Protein AF-0000000087743163 (afdb_homodimer)

Foldseek 3Di:
DPQDKDWDDKDWDADDDFWTWIWTWIAHNVRDTDIDIAIEGPLLEKEFEFEAAAVGKTKWKWWQDVVVRDTATATFMDGDDPPQPDNVSRHQVRCCAQFQKGAPDKDFQDKDDQCPRHYRHMYTYIYGYNIDGHPVHYHYDPPIDMDMDIGHLVVVVVCVVVVRHDPPVRVCVSVSVVVPGD/DPQDKDWDDKDWDADDDFWTWIWTWIAHPVGDTDIDIAIEGPLLEKEFEFEAAAVGKTKWKWWQDVVVRDTATATFMDGDDPPQPDNVSRHQVRCCAQFQKGAPDKDFQDKDDQCVRHYRHMYTYIYGYNIDGHPVHYHYDPPIDMDMDIGHLVVVVVCVVVVRHDPPVRVCVSVSVVVPGD

Organism: Butyrivibrio fibrisolvens (NCBI:txid831)

Sequence (364 aa):
MDKKLKRLDRTIAFEGEVVDLYKDKMQYPDGSIHNWDFVCHKKGYGACILPVLPDGRILLIRQYRPAVDDTILEIPAGGIEPDDESTLVCAKRELVEETGYTSDEFSHLLRIQVAVAYCNEWLDIYLARNCTKAATGKHLDEGEDISNEIYEVSELLKMISAGQIQDAKTVAAITAYAAGLKMDKKLKRLDRTIAFEGEVVDLYKDKMQYPDGSIHNWDFVCHKKGYGACILPVLPDGRILLIRQYRPAVDDTILEIPAGGIEPDDESTLVCAKRELVEETGYTSDEFSHLLRIQVAVAYCNEWLDIYLARNCTKAATGKHLDEGEDISNEIYEVSELLKMISAGQIQDAKTVAAITAYAAGLK

pLDDT: mean 94.73, std 7.5, range [43.66, 98.94]

Solvent-accessible surface area (backbone atoms only — not comparable to full-atom values): 18544 Å² total; per-residue (Å²): 122,72,82,49,68,41,77,78,44,77,44,84,73,46,84,54,80,55,40,28,38,29,41,29,36,34,32,30,45,86,65,50,75,46,75,39,51,31,38,41,38,72,80,36,41,30,15,26,37,50,35,23,30,77,87,64,32,34,50,33,30,36,37,72,27,74,41,62,69,43,74,41,57,35,45,46,56,44,64,64,51,92,86,41,90,41,58,65,54,32,28,57,51,32,39,21,25,65,66,13,28,40,61,91,43,72,45,73,42,39,42,32,26,50,39,50,82,28,25,49,34,31,35,42,33,29,36,28,39,57,35,41,79,36,91,83,36,60,52,69,59,91,60,62,62,64,45,80,47,75,40,50,65,71,55,50,52,51,33,27,57,70,53,68,35,28,40,36,71,35,47,29,51,53,22,31,45,66,46,65,57,109,122,70,82,48,67,41,77,77,47,76,43,84,74,45,83,54,81,54,39,29,38,28,41,30,36,34,31,30,46,88,65,50,74,45,76,39,51,32,40,41,38,72,79,35,41,30,15,26,36,51,38,22,31,76,88,63,33,33,52,33,29,36,37,72,27,74,41,61,68,42,75,41,57,36,45,46,57,46,66,65,50,94,85,41,90,40,54,66,54,31,28,56,51,32,40,22,25,67,67,13,28,39,62,92,43,73,45,72,42,39,42,31,27,49,40,49,81,27,24,47,32,33,35,43,32,28,36,27,40,56,36,41,80,36,93,84,36,61,53,69,57,90,59,60,62,64,44,79,46,76,42,47,64,70,56,50,54,50,32,28,56,71,53,68,34,28,40,34,71,36,47,28,50,53,22,30,45,65,46,66,55,109

Radius of gyration: 20.42 Å; Cα contacts (8 Å, |Δi|>4): 951; chains: 2; bounding box: 45×61×53 Å

InterPro domains:
  IPR000086 NUDIX hydrolase domain [PF00293] (45-163)
  IPR000086 NUDIX hydrolase domain [PS51462] (42-173)
  IPR015797 NUDIX hydrolase-like domain superfamily [SSF55811] (5-178)
  IPR020084 NUDIX hydrolase, conserved site [PS00893] (79-100)

Secondary structure (DSSP, 8-state):
---S-EEEEEEEEEE-SSEEEEEEEEE-TTS-EEEEEEEEESS-EEEEEEEB-TTSPEEEEEEEETTTTEEEEE--EEEPPTT-SSHHHHHHHHHHHHHSEE-SEEEEEEEEES-TTTB--EEEEEEEES-EE-SS---PPTT--EEEEEE-HHHHHHHHHTTS--BHHHHHHHHHHHTT--/---S-EEEEEEEEEE-SSEEEEEEEEE-TTS-EEEEEEEEESS-EEEEEEEB-TTSPEEEEEEEEGGGTEEEEE--EEEPPTT-SSHHHHHHHHHHHHHSEE-SEEEEEEEEES-TTTB--EEEEEEEES-EE-SS---PPTT---EEEEE-HHHHHHHHHTTS--BHHHHHHHHHHHTT--

Structure (mmCIF, N/CA/C/O backbone):
data_AF-0000000087743163-model_v1
#
loop_
_entity.id
_entity.type
_entity.pdbx_description
1 polymer 'NUDIX hydrolase'
#
loop_
_atom_site.group_PDB
_atom_site.id
_atom_site.type_symbol
_atom_site.label_atom_id
_atom_site.label_alt_id
_atom_site.label_comp_id
_atom_site.label_asym_id
_atom_site.label_entity_id
_atom_site.label_seq_id
_atom_site.pdbx_PDB_ins_code
_atom_site.Cartn_x
_atom_site.Cartn_y
_atom_site.Cartn_z
_atom_site.occupancy
_atom_site.B_iso_or_equiv
_atom_site.auth_seq_id
_atom_site.auth_comp_id
_atom_site.auth_asym_id
_atom_site.auth_atom_id
_atom_site.pdbx_PDB_model_num
ATOM 1 N N . MET A 1 1 ? -14.258 -21.375 -25.141 1 43.66 1 MET A N 1
ATOM 2 C CA . MET A 1 1 ? -14.711 -20.859 -23.859 1 43.66 1 MET A CA 1
ATOM 3 C C . MET A 1 1 ? -13.844 -19.688 -23.406 1 43.66 1 MET A C 1
ATOM 5 O O . MET A 1 1 ? -12.625 -19.703 -23.594 1 43.66 1 MET A O 1
ATOM 9 N N . ASP A 1 2 ? -14.555 -18.594 -23.156 1 52.06 2 ASP A N 1
ATOM 10 C CA . ASP A 1 2 ? -13.844 -17.375 -22.812 1 52.06 2 ASP A CA 1
ATOM 11 C C . ASP A 1 2 ? -12.906 -17.594 -21.625 1 52.06 2 ASP A C 1
ATOM 13 O O . ASP A 1 2 ? -13.328 -18.078 -20.578 1 52.06 2 ASP A O 1
ATOM 17 N N . LYS A 1 3 ? -11.672 -17.922 -21.734 1 64.44 3 LYS A N 1
ATOM 18 C CA . LYS A 1 3 ? -10.594 -18.359 -20.859 1 64.44 3 LYS A CA 1
ATOM 19 C C . LYS A 1 3 ? -10.195 -17.281 -19.875 1 64.44 3 LYS A C 1
ATOM 21 O O . LYS A 1 3 ? -9.109 -17.328 -19.281 1 64.44 3 LYS A O 1
ATOM 26 N N . LYS A 1 4 ? -11.312 -16.312 -19.75 1 80.56 4 LYS A N 1
ATOM 27 C CA . LYS A 1 4 ? -10.82 -15.203 -18.938 1 80.56 4 LYS A CA 1
ATOM 28 C C . LYS A 1 4 ? -11.781 -14.898 -17.781 1 80.56 4 LYS A C 1
ATOM 30 O O . LYS A 1 4 ? -12.984 -15.164 -17.891 1 80.56 4 LYS A O 1
ATOM 35 N N . LEU A 1 5 ? -11.297 -14.555 -16.656 1 88.12 5 LEU A N 1
ATOM 36 C CA . LEU A 1 5 ? -12.055 -14.031 -15.523 1 88.12 5 LEU A CA 1
ATOM 37 C C . LEU A 1 5 ? -12.883 -12.82 -15.938 1 88.12 5 LEU A C 1
ATOM 39 O O . LEU A 1 5 ? -12.375 -11.906 -16.578 1 88.12 5 LEU A O 1
ATOM 43 N N . LYS A 1 6 ? -14.227 -12.875 -15.695 1 89.94 6 LYS A N 1
ATOM 44 C CA . LYS A 1 6 ? -15.133 -11.805 -16.109 1 89.94 6 LYS A CA 1
ATOM 45 C C . LYS A 1 6 ? -16.016 -11.344 -14.953 1 89.94 6 LYS A C 1
ATOM 47 O O . LYS A 1 6 ? -16.531 -12.172 -14.195 1 89.94 6 LYS A O 1
ATOM 52 N N . ARG A 1 7 ? -16.172 -10.07 -14.812 1 94.38 7 ARG A N 1
ATOM 53 C CA . ARG A 1 7 ? -17.141 -9.547 -13.844 1 94.38 7 ARG A CA 1
ATOM 54 C C . ARG A 1 7 ? -18.531 -9.5 -14.445 1 94.38 7 ARG A C 1
ATOM 56 O O . ARG A 1 7 ? -18.75 -8.859 -15.477 1 94.38 7 ARG A O 1
ATOM 63 N N . LEU A 1 8 ? -19.438 -10.086 -13.789 1 96.19 8 LEU A N 1
ATOM 64 C CA . LEU A 1 8 ? -20.812 -10.156 -14.273 1 96.19 8 LEU A CA 1
ATOM 65 C C . LEU A 1 8 ? -21.656 -9.031 -13.672 1 96.19 8 LEU A C 1
ATOM 67 O O . LEU A 1 8 ? -22.609 -8.57 -14.297 1 96.19 8 LEU A O 1
ATOM 71 N N . ASP A 1 9 ? -21.328 -8.727 -12.453 1 96.56 9 ASP A N 1
ATOM 72 C CA . ASP A 1 9 ? -22.109 -7.738 -11.727 1 96.56 9 ASP A CA 1
ATOM 73 C C . ASP A 1 9 ? -21.312 -7.145 -10.57 1 96.56 9 ASP A C 1
ATOM 75 O O . ASP A 1 9 ? -20.312 -7.727 -10.133 1 96.56 9 ASP A O 1
ATOM 79 N N . ARG A 1 10 ? -21.75 -5.93 -10.234 1 96.81 10 ARG A N 1
ATOM 80 C CA . ARG A 1 10 ? -21.266 -5.273 -9.023 1 96.81 10 ARG A CA 1
ATOM 81 C C . ARG A 1 10 ? -22.406 -4.621 -8.266 1 96.81 10 ARG A C 1
ATOM 83 O O . ARG A 1 10 ? -23.125 -3.768 -8.805 1 96.81 10 ARG A O 1
ATOM 90 N N . THR A 1 11 ? -22.5 -5.004 -6.996 1 97.06 11 THR A N 1
ATOM 91 C CA . THR A 1 11 ? -23.578 -4.461 -6.184 1 97.06 11 THR A CA 1
ATOM 92 C C . THR A 1 11 ? -23.031 -3.895 -4.875 1 97.06 11 THR A C 1
ATOM 94 O O . THR A 1 11 ? -22.125 -4.469 -4.273 1 97.06 11 THR A O 1
ATOM 97 N N . ILE A 1 12 ? -23.641 -2.822 -4.398 1 96.44 12 ILE A N 1
ATOM 98 C CA . ILE A 1 12 ? -23.203 -2.211 -3.146 1 96.44 12 ILE A CA 1
ATOM 99 C C . ILE A 1 12 ? -23.688 -3.051 -1.966 1 96.44 12 ILE A C 1
ATOM 101 O O . ILE A 1 12 ? -24.844 -3.436 -1.907 1 96.44 12 ILE A O 1
ATOM 105 N N . ALA A 1 13 ? -22.781 -3.393 -1.124 1 96.12 13 ALA A N 1
ATOM 106 C CA . ALA A 1 13 ? -23.094 -4.152 0.081 1 96.12 13 ALA A CA 1
ATOM 107 C C . ALA A 1 13 ? -23.219 -3.236 1.296 1 96.12 13 ALA A C 1
ATOM 109 O O . ALA A 1 13 ? -24.078 -3.432 2.15 1 96.12 13 ALA A O 1
ATOM 110 N N . PHE A 1 14 ? -22.312 -2.242 1.365 1 96.38 14 PHE A N 1
ATOM 111 C CA . PHE A 1 14 ? -22.328 -1.328 2.502 1 96.38 14 PHE A CA 1
ATOM 112 C C . PHE A 1 14 ? -21.703 0.013 2.121 1 96.38 14 PHE A C 1
ATOM 114 O O . PHE A 1 14 ? -20.672 0.059 1.455 1 96.38 14 PHE A O 1
ATOM 121 N N . GLU A 1 15 ? -22.359 1.103 2.553 1 96.56 15 GLU A N 1
ATOM 122 C CA . GLU A 1 15 ? -21.828 2.453 2.375 1 96.56 15 GLU A CA 1
ATOM 123 C C . GLU A 1 15 ? -21.172 2.965 3.654 1 96.56 15 GLU A C 1
ATOM 125 O O . GLU A 1 15 ? -21.859 3.205 4.652 1 96.56 15 GLU A O 1
ATOM 130 N N . GLY A 1 16 ? -19.875 3.16 3.613 1 95.69 16 GLY A N 1
ATOM 131 C CA . GLY A 1 16 ? -19.156 3.666 4.773 1 95.69 16 GLY A CA 1
ATOM 132 C C . GLY A 1 16 ? -18.875 5.156 4.695 1 95.69 16 GLY A C 1
ATOM 133 O O . GLY A 1 16 ? -19.484 5.871 3.902 1 95.69 16 GLY A O 1
ATOM 134 N N . GLU A 1 17 ? -18.031 5.652 5.648 1 94.75 17 GLU A N 1
ATOM 135 C CA . GLU A 1 17 ? -17.672 7.07 5.691 1 94.75 17 GLU A CA 1
ATOM 136 C C . GLU A 1 17 ? -16.625 7.41 4.648 1 94.75 17 GLU A C 1
ATOM 138 O O . GLU A 1 17 ? -16.734 8.422 3.949 1 94.75 17 GLU A O 1
ATOM 143 N N . VAL A 1 18 ? -15.617 6.461 4.578 1 94.56 18 VAL A N 1
ATOM 144 C CA . VAL A 1 18 ? -14.5 6.734 3.676 1 94.56 18 VAL A CA 1
ATOM 145 C C . VAL A 1 18 ? -14.469 5.688 2.564 1 94.56 18 VAL A C 1
ATOM 147 O O . VAL A 1 18 ? -14.055 5.98 1.438 1 94.56 18 VAL A O 1
ATOM 150 N N . VAL A 1 19 ? -14.953 4.516 2.893 1 97 19 VAL A N 1
ATOM 151 C CA . VAL A 1 19 ? -14.953 3.43 1.916 1 97 19 VAL A CA 1
ATOM 152 C C . VAL A 1 19 ? -16.344 2.799 1.841 1 97 19 VAL A C 1
ATOM 154 O O . VAL A 1 19 ? -17.062 2.732 2.844 1 97 19 VAL A O 1
ATOM 157 N N . ASP A 1 20 ? -16.641 2.344 0.661 1 97.56 20 ASP A N 1
ATOM 158 C CA . ASP A 1 20 ? -17.781 1.463 0.445 1 97.56 20 ASP A CA 1
ATOM 159 C C . ASP A 1 20 ? -17.328 0.027 0.194 1 97.56 20 ASP A C 1
ATOM 161 O O . ASP A 1 20 ? -16.219 -0.205 -0.273 1 97.56 20 ASP A O 1
ATOM 165 N N . LEU A 1 21 ? -18.156 -0.9 0.557 1 97.75 21 LEU A N 1
ATOM 166 C CA . LEU A 1 21 ? -17.906 -2.293 0.207 1 97.75 21 LEU A CA 1
ATOM 167 C C . LEU A 1 21 ? -18.906 -2.775 -0.848 1 97.75 21 LEU A C 1
ATOM 169 O O . LEU A 1 21 ? -20.125 -2.652 -0.667 1 97.75 21 LEU A O 1
ATOM 173 N N . TYR A 1 22 ? -18.391 -3.236 -1.927 1 97.94 22 TYR A N 1
ATOM 174 C CA . TYR A 1 22 ? -19.172 -3.832 -2.998 1 97.94 22 TYR A CA 1
ATOM 175 C C . TYR A 1 22 ? -18.906 -5.328 -3.102 1 97.94 22 TYR A C 1
ATOM 177 O O . TYR A 1 22 ? -17.875 -5.816 -2.656 1 97.94 22 TYR A O 1
ATOM 185 N N . LYS A 1 23 ? -19.875 -5.992 -3.674 1 97.31 23 LYS A N 1
ATOM 186 C CA . LYS A 1 23 ? -19.734 -7.402 -4.031 1 97.31 23 LYS A CA 1
ATOM 187 C C . LYS A 1 23 ? -19.719 -7.586 -5.547 1 97.31 23 LYS A C 1
ATOM 189 O O . LYS A 1 23 ? -20.656 -7.184 -6.238 1 97.31 23 LYS A O 1
ATOM 194 N N . ASP A 1 24 ? -18.672 -8.109 -5.98 1 96.81 24 ASP A N 1
ATOM 195 C CA . ASP A 1 24 ? -18.531 -8.445 -7.395 1 96.81 24 ASP A CA 1
ATOM 196 C C . ASP A 1 24 ? -18.875 -9.914 -7.641 1 96.81 24 ASP A C 1
ATOM 198 O O . ASP A 1 24 ? -18.406 -10.797 -6.918 1 96.81 24 ASP A O 1
ATOM 202 N N . LYS A 1 25 ? -19.672 -10.109 -8.586 1 96.88 25 LYS A N 1
ATOM 203 C CA . LYS A 1 25 ? -19.859 -11.469 -9.094 1 96.88 25 LYS A CA 1
ATOM 204 C C . LYS A 1 25 ? -18.875 -11.781 -10.219 1 96.88 25 LYS A C 1
ATOM 206 O O . LYS A 1 25 ? -18.984 -11.219 -11.312 1 96.88 25 LYS A O 1
ATOM 211 N N . MET A 1 26 ? -18 -12.703 -9.914 1 94.75 26 MET A N 1
ATOM 212 C CA . MET A 1 26 ? -16.938 -13.016 -10.859 1 94.75 26 MET A CA 1
ATOM 213 C C . MET A 1 26 ? -17.141 -14.398 -11.477 1 94.75 26 MET A C 1
ATOM 215 O O . MET A 1 26 ? -17.375 -15.375 -10.758 1 94.75 26 MET A O 1
ATOM 219 N N . GLN A 1 27 ? -17.109 -14.438 -12.805 1 94.44 27 GLN A N 1
ATOM 220 C CA . GLN A 1 27 ? -17.188 -15.711 -13.508 1 94.44 27 GLN A CA 1
ATOM 221 C C . GLN A 1 27 ? -15.797 -16.203 -13.891 1 94.44 27 GLN A C 1
ATOM 223 O O . GLN A 1 27 ? -15.039 -15.508 -14.555 1 94.44 27 GLN A O 1
ATOM 228 N N . TYR A 1 28 ? -15.586 -17.453 -13.477 1 91.12 28 TYR A N 1
ATOM 229 C CA . TYR A 1 28 ? -14.312 -18.109 -13.773 1 91.12 28 TYR A CA 1
ATOM 230 C C . TYR A 1 28 ? -14.344 -18.766 -15.148 1 91.12 28 TYR A C 1
ATOM 232 O O . TYR A 1 28 ? -15.414 -18.938 -15.734 1 91.12 28 TYR A O 1
ATOM 240 N N . PRO A 1 29 ? -13.188 -19.094 -15.68 1 85.94 29 PRO A N 1
ATOM 241 C CA . PRO A 1 29 ? -13.141 -19.734 -17 1 85.94 29 PRO A CA 1
ATOM 242 C C . PRO A 1 29 ? -13.93 -21.031 -17.047 1 85.94 29 PRO A C 1
ATOM 244 O O . PRO A 1 29 ? -14.477 -21.391 -18.094 1 85.94 29 PRO A O 1
ATOM 247 N N . ASP A 1 30 ? -14.023 -21.688 -15.992 1 86.94 30 ASP A N 1
ATOM 248 C CA . ASP A 1 30 ? -14.75 -22.969 -15.961 1 86.94 30 ASP A CA 1
ATOM 249 C C . ASP A 1 30 ? -16.25 -22.734 -15.852 1 86.94 30 ASP A C 1
ATOM 251 O O . ASP A 1 30 ? -17.031 -23.688 -15.789 1 86.94 30 ASP A O 1
ATOM 255 N N . GLY A 1 31 ? -16.609 -21.484 -15.781 1 89.94 31 GLY A N 1
ATOM 256 C CA . GLY A 1 31 ? -18.031 -21.141 -15.75 1 89.94 31 GLY A CA 1
ATOM 257 C C . GLY A 1 31 ? -18.547 -20.891 -14.352 1 89.94 31 GLY A C 1
ATOM 258 O O . GLY A 1 31 ? -19.641 -20.328 -14.172 1 89.94 31 GLY A O 1
ATOM 259 N N . SER A 1 32 ? -17.75 -21.312 -13.344 1 92.5 32 SER A N 1
ATOM 260 C CA . SER A 1 32 ? -18.188 -21.125 -11.961 1 92.5 32 SER A CA 1
ATOM 261 C C . SER A 1 32 ? -18.219 -19.641 -11.602 1 92.5 32 SER A C 1
ATOM 263 O O . SER A 1 32 ? -17.484 -18.828 -12.172 1 92.5 32 SER A O 1
ATOM 265 N N . ILE A 1 33 ? -19.141 -19.391 -10.672 1 94.31 33 ILE A N 1
ATOM 266 C CA . ILE A 1 33 ? -19.328 -18 -10.242 1 94.31 33 ILE A CA 1
ATOM 267 C C . ILE A 1 33 ? -18.906 -17.859 -8.781 1 94.31 33 ILE A C 1
ATOM 269 O O . ILE A 1 33 ? -19.25 -18.703 -7.945 1 94.31 33 ILE A O 1
ATOM 273 N N . HIS A 1 34 ? -18.109 -16.859 -8.523 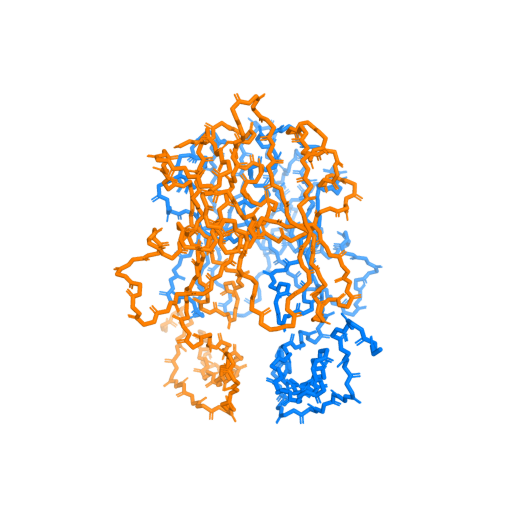1 93.62 34 HIS A N 1
ATOM 274 C CA . HIS A 1 34 ? -17.641 -16.578 -7.176 1 93.62 34 HIS A CA 1
ATOM 275 C C . HIS A 1 34 ? -17.859 -15.102 -6.824 1 93.62 34 HIS A C 1
ATOM 277 O O . HIS A 1 34 ? -17.875 -14.242 -7.703 1 93.62 34 HIS A O 1
ATOM 283 N N . ASN A 1 35 ? -18.062 -14.867 -5.535 1 94.94 35 ASN A N 1
ATOM 284 C CA . ASN A 1 35 ? -18.188 -13.492 -5.051 1 94.94 35 ASN A CA 1
ATOM 285 C C . ASN A 1 35 ? -16.859 -12.945 -4.555 1 94.94 35 ASN A C 1
ATOM 287 O O . ASN A 1 35 ? -16.141 -13.625 -3.818 1 94.94 35 ASN A O 1
ATOM 291 N N . TRP A 1 36 ? -16.594 -11.758 -5.051 1 95.44 36 TRP A N 1
ATOM 292 C CA . TRP A 1 36 ? -15.391 -11.062 -4.598 1 95.44 36 TRP A CA 1
ATOM 293 C C . TRP A 1 36 ? -15.75 -9.766 -3.887 1 95.44 36 TRP A C 1
ATOM 295 O O . TRP A 1 36 ? -16.719 -9.102 -4.246 1 95.44 36 TRP A O 1
ATOM 305 N N . ASP A 1 37 ? -14.992 -9.5 -2.828 1 97.62 37 ASP A N 1
ATOM 306 C CA . ASP A 1 37 ? -15.133 -8.203 -2.17 1 97.62 37 ASP A CA 1
ATOM 307 C C . ASP A 1 37 ? -14.398 -7.113 -2.953 1 97.62 37 ASP A C 1
ATOM 309 O O . ASP A 1 37 ? -13.289 -7.328 -3.445 1 97.62 37 ASP A O 1
ATOM 313 N N . PHE A 1 38 ? -15.062 -5.957 -3.088 1 98.06 38 PHE A N 1
ATOM 314 C CA . PHE A 1 38 ? -14.445 -4.762 -3.652 1 98.06 38 PHE A CA 1
ATOM 315 C C . PHE A 1 38 ? -14.602 -3.576 -2.707 1 98.06 38 PHE A C 1
ATOM 317 O O . PHE A 1 38 ? -15.711 -3.111 -2.459 1 98.06 38 PHE A O 1
ATOM 324 N N . VAL A 1 39 ? -13.461 -3.102 -2.172 1 98 39 VAL A N 1
ATOM 325 C CA . VAL A 1 39 ? -13.422 -1.921 -1.315 1 98 39 VAL A CA 1
ATOM 326 C C . VAL A 1 39 ? -13.25 -0.668 -2.172 1 98 39 VAL A C 1
ATOM 328 O O . VAL A 1 39 ? -12.156 -0.41 -2.691 1 98 39 VAL A O 1
ATOM 331 N N . CYS A 1 40 ? -14.234 0.119 -2.252 1 97.44 40 CYS A N 1
ATOM 332 C CA . CYS A 1 40 ? -14.219 1.333 -3.059 1 97.44 40 CYS A CA 1
ATOM 333 C C . CYS A 1 40 ? -13.953 2.559 -2.193 1 97.44 40 CYS A C 1
ATOM 335 O O . CYS A 1 40 ? -14.828 2.994 -1.443 1 97.44 40 CYS A O 1
ATOM 337 N N . HIS A 1 41 ? -12.789 3.021 -2.186 1 96.62 41 HIS A N 1
ATOM 338 C CA . HIS A 1 41 ? -12.516 4.293 -1.532 1 96.62 41 HIS A CA 1
ATOM 339 C C . HIS A 1 41 ? -13.25 5.438 -2.215 1 96.62 41 HIS A C 1
ATOM 341 O O . HIS A 1 41 ? -13.109 5.648 -3.422 1 96.62 41 HIS A O 1
ATOM 347 N N . LYS A 1 42 ? -13.953 6.227 -1.5 1 93.44 42 LYS A N 1
ATOM 348 C CA . LYS A 1 42 ? -14.891 7.195 -2.061 1 93.44 42 LYS A CA 1
ATOM 349 C C . LYS A 1 42 ? -14.156 8.297 -2.822 1 93.44 42 LYS A C 1
ATOM 351 O O . LYS A 1 42 ? -14.633 8.766 -3.855 1 93.44 42 LYS A O 1
ATOM 356 N N . LYS A 1 43 ? -13.07 8.742 -2.328 1 89.56 43 LYS A N 1
ATOM 357 C CA . LYS A 1 43 ? -12.289 9.734 -3.059 1 89.56 43 LYS A CA 1
ATOM 358 C C . LYS A 1 43 ? -11.469 9.078 -4.168 1 89.56 43 LYS A C 1
ATOM 360 O O . LYS A 1 43 ? -11.281 9.672 -5.234 1 89.56 43 LYS A O 1
ATOM 365 N N . GLY A 1 44 ? -10.977 7.797 -3.85 1 86.12 44 GLY A N 1
ATOM 366 C CA . GLY A 1 44 ? -10.273 6.98 -4.824 1 86.12 44 GLY A CA 1
ATOM 367 C C . GLY A 1 44 ? -8.805 7.336 -4.957 1 86.12 44 GLY A C 1
ATOM 368 O O . GLY A 1 44 ? -8.031 6.59 -5.559 1 86.12 44 GLY A O 1
ATOM 369 N N . TYR A 1 45 ? -8.422 8.492 -4.52 1 87.44 45 TYR A N 1
ATOM 370 C CA . TYR A 1 45 ? -7.023 8.867 -4.66 1 87.44 45 TYR A CA 1
ATOM 371 C C . TYR A 1 45 ? -6.621 9.875 -3.59 1 87.44 45 TYR A C 1
ATOM 373 O O . TYR A 1 45 ? -7.477 10.469 -2.932 1 87.44 45 TYR A O 1
ATOM 381 N N . GLY A 1 46 ? -5.312 9.977 -3.318 1 95.25 46 GLY A N 1
ATOM 382 C CA . GLY A 1 46 ? -4.703 10.914 -2.391 1 95.25 46 GLY A CA 1
ATOM 383 C C . GLY A 1 46 ? -3.303 11.336 -2.797 1 95.25 46 GLY A C 1
ATOM 384 O O . GLY A 1 46 ? -2.826 10.961 -3.871 1 95.25 46 GLY A O 1
ATOM 385 N N . ALA A 1 47 ? -2.789 12.258 -2.07 1 98.19 47 ALA A N 1
ATOM 386 C CA . ALA A 1 47 ? -1.437 12.758 -2.307 1 98.19 47 ALA A CA 1
ATOM 387 C C . ALA A 1 47 ? -0.545 12.523 -1.09 1 98.19 47 ALA A C 1
ATOM 389 O O . ALA A 1 47 ? -0.999 12.641 0.051 1 98.19 47 ALA A O 1
ATOM 390 N N . CYS A 1 48 ? 0.656 12.203 -1.356 1 98.81 48 CYS A N 1
ATOM 391 C CA . CYS A 1 48 ? 1.703 12.031 -0.355 1 98.81 48 CYS A CA 1
ATOM 392 C C . CYS A 1 48 ? 2.934 12.859 -0.708 1 98.81 48 CYS A C 1
ATOM 394 O O . CYS A 1 48 ? 3.145 13.195 -1.874 1 98.81 48 CYS A O 1
ATOM 396 N N . ILE A 1 49 ? 3.701 13.18 0.292 1 98.94 49 ILE A N 1
ATOM 397 C CA . ILE A 1 49 ? 4.859 14.023 0.041 1 98.94 49 ILE A CA 1
ATOM 398 C C . ILE A 1 49 ? 6.086 13.445 0.746 1 98.94 49 ILE A C 1
ATOM 400 O O . ILE A 1 49 ? 6.016 13.078 1.92 1 98.94 49 ILE A O 1
ATOM 404 N N . LEU A 1 50 ? 7.137 13.266 0.06 1 98.94 50 LEU A N 1
ATOM 405 C CA . LEU A 1 50 ? 8.461 13.062 0.648 1 98.94 50 LEU A CA 1
ATOM 406 C C . LEU A 1 50 ? 9.219 14.383 0.738 1 98.94 50 LEU A C 1
ATOM 408 O O . LEU A 1 50 ? 9.844 14.812 -0.236 1 98.94 50 LEU A O 1
ATOM 412 N N . PRO A 1 51 ? 9.156 14.984 1.869 1 98.94 51 PRO A N 1
ATOM 413 C CA . PRO A 1 51 ? 9.812 16.281 2.025 1 98.94 51 PRO A CA 1
ATOM 414 C C . PRO A 1 51 ? 11.305 16.156 2.32 1 98.94 51 PRO A C 1
ATOM 416 O O . PRO A 1 51 ? 11.695 15.508 3.299 1 98.94 51 PRO A O 1
ATOM 419 N N . VAL A 1 52 ? 12.117 16.75 1.563 1 98.94 52 VAL A N 1
ATOM 420 C CA . VAL A 1 52 ? 13.562 16.781 1.762 1 98.94 52 VAL A CA 1
ATOM 421 C C . VAL A 1 52 ? 14 18.188 2.158 1 98.94 52 VAL A C 1
ATOM 423 O O . VAL A 1 52 ? 13.711 19.156 1.454 1 98.94 52 VAL A O 1
ATOM 426 N N . LEU A 1 53 ? 14.633 18.312 3.273 1 98.81 53 LEU A N 1
ATOM 427 C CA . LEU A 1 53 ? 15.125 19.578 3.781 1 98.81 53 LEU A CA 1
ATOM 428 C C . LEU A 1 53 ? 16.375 20.031 3.016 1 98.81 53 LEU A C 1
ATOM 430 O O . LEU A 1 53 ? 16.969 19.234 2.287 1 98.81 53 LEU A O 1
ATOM 434 N N . PRO A 1 54 ? 16.766 21.281 3.203 1 98.56 54 PRO A N 1
ATOM 435 C CA . PRO A 1 54 ? 17.922 21.797 2.471 1 98.56 54 PRO A CA 1
ATOM 436 C C . PRO A 1 54 ? 19.203 21.016 2.758 1 98.56 54 PRO A C 1
ATOM 438 O O . PRO A 1 54 ? 20.078 20.906 1.894 1 98.56 54 PRO A O 1
ATOM 441 N N . ASP A 1 55 ? 19.297 20.406 3.92 1 98.44 55 ASP A N 1
ATOM 442 C CA . ASP A 1 55 ? 20.516 19.672 4.285 1 98.44 55 ASP A CA 1
ATOM 443 C C . ASP A 1 55 ? 20.422 18.219 3.846 1 98.44 55 ASP A C 1
ATOM 445 O O . ASP A 1 55 ? 21.297 17.406 4.172 1 98.44 55 ASP A O 1
ATOM 449 N N . GLY A 1 56 ? 19.375 17.828 3.193 1 98.44 56 GLY A N 1
ATOM 450 C CA . GLY A 1 56 ? 19.25 16.5 2.617 1 98.44 56 GLY A CA 1
ATOM 451 C C . GLY A 1 56 ? 18.484 15.539 3.504 1 98.44 56 GLY A C 1
ATOM 452 O O . GLY A 1 56 ? 18.109 14.445 3.064 1 98.44 56 GLY A O 1
ATOM 453 N N . ARG A 1 57 ? 18.219 15.945 4.762 1 98.81 57 ARG A N 1
ATOM 454 C CA . ARG A 1 57 ? 17.469 15.07 5.66 1 98.81 57 ARG A CA 1
ATOM 455 C C . ARG A 1 57 ? 15.992 15.07 5.309 1 98.81 57 ARG A C 1
ATOM 457 O O . ARG A 1 57 ? 15.508 15.984 4.637 1 98.81 57 ARG A O 1
ATOM 464 N N . ILE A 1 58 ? 15.297 14.055 5.664 1 98.88 58 ILE A N 1
ATOM 465 C CA . ILE A 1 58 ? 13.898 13.844 5.312 1 98.88 58 ILE A CA 1
ATOM 466 C C . ILE A 1 58 ? 13.016 14.156 6.516 1 98.88 58 ILE A C 1
ATOM 468 O O . ILE A 1 58 ? 13.305 13.727 7.633 1 98.88 58 ILE A O 1
ATOM 472 N N . LEU A 1 59 ? 11.984 14.922 6.297 1 98.81 59 LEU A N 1
ATOM 473 C CA . LEU A 1 59 ? 10.984 15.25 7.309 1 98.81 59 LEU A CA 1
ATOM 474 C C . LEU A 1 59 ? 9.836 14.258 7.273 1 98.81 59 LEU A C 1
ATOM 476 O O . LEU A 1 59 ? 9.188 14.086 6.234 1 98.81 59 LEU A O 1
ATOM 480 N N . LEU A 1 60 ? 9.617 13.516 8.344 1 98.81 60 LEU A N 1
ATOM 481 C CA . LEU A 1 60 ? 8.477 12.617 8.523 1 98.81 60 LEU A CA 1
ATOM 482 C C . LEU A 1 60 ? 7.555 13.117 9.625 1 98.81 60 LEU A C 1
ATOM 484 O O . LEU A 1 60 ? 7.883 14.078 10.328 1 98.81 60 LEU A O 1
ATOM 488 N N . ILE A 1 61 ? 6.43 12.5 9.719 1 98.25 61 ILE A N 1
ATOM 489 C CA . ILE A 1 61 ? 5.5 12.82 10.797 1 98.25 61 ILE A CA 1
ATOM 490 C C . ILE A 1 61 ? 5.195 11.562 11.609 1 98.25 61 ILE A C 1
ATOM 492 O O . ILE A 1 61 ? 5.23 10.453 11.086 1 98.25 61 ILE A O 1
ATOM 496 N N . ARG A 1 62 ? 4.98 11.688 12.828 1 96.94 62 ARG A N 1
ATOM 497 C CA . ARG A 1 62 ? 4.488 10.648 13.727 1 96.94 62 ARG A CA 1
ATOM 498 C C . ARG A 1 62 ? 3 10.836 14.016 1 96.94 62 ARG A C 1
ATOM 500 O O . ARG A 1 62 ? 2.566 11.93 14.383 1 96.94 62 ARG A O 1
ATOM 507 N N . GLN A 1 63 ? 2.242 9.875 13.844 1 93.31 63 GLN A N 1
ATOM 508 C CA . GLN A 1 63 ? 0.793 9.945 13.992 1 93.31 63 GLN A CA 1
ATOM 509 C C . GLN A 1 63 ? 0.22 8.609 14.461 1 93.31 63 GLN A C 1
ATOM 511 O O . GLN A 1 63 ? 0.68 7.547 14.031 1 93.31 63 GLN A O 1
ATOM 516 N N . TYR A 1 64 ? -0.793 8.648 15.312 1 92.94 64 TYR A N 1
ATOM 517 C CA . TYR A 1 64 ? -1.511 7.449 15.727 1 92.94 64 TYR A CA 1
ATOM 518 C C . TYR A 1 64 ? -2.498 7 14.656 1 92.94 64 TYR A C 1
ATOM 520 O O . TYR A 1 64 ? -3.283 7.805 14.148 1 92.94 64 TYR A O 1
ATOM 528 N N . ARG A 1 65 ? -2.43 5.766 14.328 1 93.69 65 ARG A N 1
ATOM 529 C CA . ARG A 1 65 ? -3.334 5.148 13.359 1 93.69 65 ARG A CA 1
ATOM 530 C C . ARG A 1 65 ? -4.18 4.066 14.023 1 93.69 65 ARG A C 1
ATOM 532 O O . ARG A 1 65 ? -3.705 2.949 14.25 1 93.69 65 ARG A O 1
ATOM 539 N N . PRO A 1 66 ? -5.395 4.332 14.195 1 92.75 66 PRO A N 1
ATOM 540 C CA . PRO A 1 66 ? -6.246 3.377 14.906 1 92.75 66 PRO A CA 1
ATOM 541 C C . PRO A 1 66 ? -6.359 2.033 14.188 1 92.75 66 PRO A C 1
ATOM 543 O O . PRO A 1 66 ? -6.508 0.995 14.836 1 92.75 66 PRO A O 1
ATOM 546 N N . ALA A 1 67 ? -6.375 2.014 12.898 1 93.25 67 ALA A N 1
ATOM 547 C CA . ALA A 1 67 ? -6.562 0.788 12.125 1 93.25 67 ALA A CA 1
ATOM 548 C C . ALA A 1 67 ? -5.457 -0.221 12.422 1 93.25 67 ALA A C 1
ATOM 550 O O . ALA A 1 67 ? -5.684 -1.432 12.383 1 93.25 67 ALA A O 1
ATOM 551 N N . VAL A 1 68 ? -4.281 0.318 12.719 1 93.62 68 VAL A N 1
ATOM 552 C CA . VAL A 1 68 ? -3.18 -0.581 13.047 1 93.62 68 VAL A CA 1
ATOM 553 C C . VAL A 1 68 ? -2.84 -0.469 14.531 1 93.62 68 VAL A C 1
ATOM 555 O O . VAL A 1 68 ? -1.869 -1.069 15 1 93.62 68 VAL A O 1
ATOM 558 N N . ASP A 1 69 ? -3.58 0.322 15.289 1 92.31 69 ASP A N 1
ATOM 559 C CA . ASP A 1 69 ? -3.498 0.537 16.734 1 92.31 69 ASP A CA 1
ATOM 560 C C . ASP A 1 69 ? -2.064 0.84 17.156 1 92.31 69 ASP A C 1
ATOM 562 O O . ASP A 1 69 ? -1.535 0.197 18.078 1 92.31 69 ASP A O 1
ATOM 566 N N . ASP A 1 70 ? -1.455 1.72 16.516 1 93.19 70 ASP A N 1
ATOM 567 C CA . ASP A 1 70 ? -0.071 2.104 16.766 1 93.19 70 ASP A CA 1
ATOM 568 C C . ASP A 1 70 ? 0.199 3.535 16.312 1 93.19 70 ASP A C 1
ATOM 570 O O . ASP A 1 70 ? -0.543 4.082 15.492 1 93.19 70 ASP A O 1
ATOM 574 N N . THR A 1 71 ? 1.181 4.152 17.016 1 95.19 71 THR A N 1
ATOM 575 C CA . THR A 1 71 ? 1.756 5.391 16.516 1 95.19 71 THR A CA 1
ATOM 576 C C . THR A 1 71 ? 2.896 5.102 15.539 1 95.19 71 THR A C 1
ATOM 578 O O . THR A 1 71 ? 3.854 4.41 15.891 1 95.19 71 THR A O 1
ATOM 581 N N . ILE A 1 72 ? 2.744 5.633 14.359 1 97.06 72 ILE A N 1
ATOM 582 C CA . ILE A 1 72 ? 3.717 5.219 13.359 1 97.06 72 ILE A CA 1
ATOM 583 C C . ILE A 1 72 ? 4.395 6.449 12.758 1 97.06 72 ILE A C 1
ATOM 585 O O . ILE A 1 72 ? 3.889 7.566 12.883 1 97.06 72 ILE A O 1
ATOM 589 N N . LEU A 1 73 ? 5.562 6.207 12.172 1 98.25 73 LEU A N 1
ATOM 590 C CA . LEU A 1 73 ? 6.273 7.188 11.352 1 98.25 73 LEU A CA 1
ATOM 591 C C . LEU A 1 73 ? 5.855 7.078 9.891 1 98.25 73 LEU A C 1
ATOM 593 O O . LEU A 1 73 ? 5.84 5.98 9.328 1 98.25 73 LEU A O 1
ATOM 597 N N . GLU A 1 74 ? 5.488 8.203 9.328 1 98.69 74 GLU A N 1
ATOM 598 C CA . GLU A 1 74 ? 5.039 8.164 7.938 1 98.69 74 GLU A CA 1
ATOM 599 C C . GLU A 1 74 ? 5.297 9.492 7.234 1 98.69 74 GLU A C 1
ATOM 601 O O . GLU A 1 74 ? 5.598 10.492 7.883 1 98.69 74 GLU A O 1
ATOM 606 N N . ILE A 1 75 ? 5.234 9.453 5.898 1 98.88 75 ILE A N 1
ATOM 607 C CA . ILE A 1 75 ? 5.281 10.695 5.133 1 98.88 75 ILE A CA 1
ATOM 608 C C . ILE A 1 75 ? 3.934 11.406 5.227 1 98.88 75 ILE A C 1
ATOM 610 O O . ILE A 1 75 ? 2.891 10.766 5.363 1 98.88 75 ILE A O 1
ATOM 614 N N . PRO A 1 76 ? 3.984 12.75 5.242 1 98.44 76 PRO A N 1
ATOM 615 C CA . PRO A 1 76 ? 2.699 13.445 5.207 1 98.44 76 PRO A CA 1
ATOM 616 C C . PRO A 1 76 ? 1.866 13.094 3.979 1 98.44 76 PRO A C 1
ATOM 618 O O . PRO A 1 76 ? 2.42 12.844 2.904 1 98.44 76 PRO A O 1
ATOM 621 N N . ALA A 1 77 ? 0.612 13.086 4.18 1 97.56 77 ALA A N 1
ATOM 622 C CA . ALA A 1 77 ? -0.319 12.68 3.129 1 97.56 77 ALA A CA 1
ATOM 623 C C . ALA A 1 77 ? -1.721 13.219 3.4 1 97.56 77 ALA A C 1
ATOM 625 O O . ALA A 1 77 ? -2.012 13.68 4.508 1 97.56 77 ALA A O 1
ATOM 626 N N . GLY A 1 78 ? -2.588 13.133 2.393 1 95.25 78 GLY A N 1
ATOM 627 C CA . GLY A 1 78 ? -3.979 13.516 2.566 1 95.25 78 GLY A CA 1
ATOM 628 C C . GLY A 1 78 ? -4.836 13.227 1.347 1 95.25 78 GLY A C 1
ATOM 629 O O . GLY A 1 78 ? -4.312 13.016 0.251 1 95.25 78 GLY A O 1
ATOM 630 N N . GLY A 1 79 ? -6.09 13.273 1.59 1 93.81 79 GLY A N 1
ATOM 631 C CA . GLY A 1 79 ? -7.035 13.07 0.505 1 93.81 79 GLY A CA 1
ATOM 632 C C . GLY A 1 79 ? -7.324 14.336 -0.278 1 93.81 79 GLY A C 1
ATOM 633 O O . GLY A 1 79 ? -7.25 15.438 0.266 1 93.81 79 GLY A O 1
ATOM 634 N N . ILE A 1 80 ? -7.664 14.094 -1.491 1 93.69 80 ILE A N 1
ATOM 635 C CA . ILE A 1 80 ? -8.039 15.203 -2.359 1 93.69 80 ILE A CA 1
ATOM 636 C C . ILE A 1 80 ? -9.328 15.852 -1.84 1 93.69 80 ILE A C 1
ATOM 638 O O . ILE A 1 80 ? -10.25 15.148 -1.422 1 93.69 80 ILE A O 1
ATOM 642 N N . GLU A 1 81 ? -9.375 17.094 -1.829 1 92.38 81 GLU A N 1
ATOM 643 C CA . GLU A 1 81 ? -10.57 17.875 -1.479 1 92.38 81 GLU A CA 1
ATOM 644 C C . GLU A 1 81 ? -11.234 18.453 -2.723 1 92.38 81 GLU A C 1
ATOM 646 O O . GLU A 1 81 ? -10.602 18.562 -3.775 1 92.38 81 GLU A O 1
ATOM 651 N N . PRO A 1 82 ? -12.469 18.828 -2.572 1 91.25 82 PRO A N 1
ATOM 652 C CA . PRO A 1 82 ? -13.203 19.328 -3.732 1 91.25 82 PRO A CA 1
ATOM 653 C C . PRO A 1 82 ? -12.516 20.516 -4.395 1 91.25 82 PRO A C 1
ATOM 655 O O . PRO A 1 82 ? -12.57 20.672 -5.617 1 91.25 82 PRO A O 1
ATOM 658 N N . ASP A 1 83 ? -11.844 21.312 -3.668 1 91.75 83 ASP A N 1
ATOM 659 C CA . ASP A 1 83 ? -11.242 22.531 -4.199 1 91.75 83 ASP A CA 1
ATOM 660 C C . ASP A 1 83 ? -9.844 22.266 -4.742 1 91.75 83 ASP A C 1
ATOM 662 O O . ASP A 1 83 ? -9.219 23.156 -5.328 1 91.75 83 ASP A O 1
ATOM 666 N N . ASP A 1 84 ? -9.328 21.047 -4.594 1 92.81 84 ASP A N 1
ATOM 667 C CA . ASP A 1 84 ? -8.023 20.703 -5.145 1 92.81 84 ASP A CA 1
ATOM 668 C C . ASP A 1 84 ? -8.094 20.5 -6.656 1 92.81 84 ASP A C 1
ATOM 670 O O . ASP A 1 84 ? -8.766 19.578 -7.129 1 92.81 84 ASP A O 1
ATOM 674 N N . GLU A 1 85 ? -7.441 21.266 -7.418 1 94.62 85 GLU A N 1
ATOM 675 C CA . GLU A 1 85 ? -7.445 21.172 -8.875 1 94.62 85 GLU A CA 1
ATOM 676 C C . GLU A 1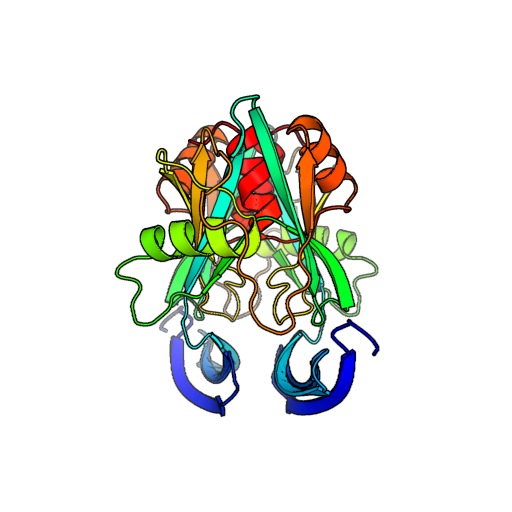 85 ? -6.625 19.969 -9.344 1 94.62 85 GLU A C 1
ATOM 678 O O . GLU A 1 85 ? -6.738 19.547 -10.492 1 94.62 85 GLU A O 1
ATOM 683 N N . SER A 1 86 ? -5.762 19.5 -8.508 1 96.25 86 SER A N 1
ATOM 684 C CA . SER A 1 86 ? -4.891 18.359 -8.805 1 96.25 86 SER A CA 1
ATOM 685 C C . SER A 1 86 ? -4.32 17.75 -7.527 1 96.25 86 SER A C 1
ATOM 687 O O . SER A 1 86 ? -4.434 18.344 -6.449 1 96.25 86 SER A O 1
ATOM 689 N N . THR A 1 87 ? -3.764 16.609 -7.672 1 97.19 87 THR A N 1
ATOM 690 C CA . THR A 1 87 ? -3.113 15.977 -6.531 1 97.19 87 THR A CA 1
ATOM 691 C C . THR A 1 87 ? -1.902 16.797 -6.082 1 97.19 87 THR A C 1
ATOM 693 O O . THR A 1 87 ? -1.534 16.766 -4.906 1 97.19 87 THR A O 1
ATOM 696 N N . LEU A 1 88 ? -1.264 17.516 -7.008 1 98.25 88 LEU A N 1
ATOM 697 C CA . LEU A 1 88 ? -0.145 18.375 -6.641 1 98.25 88 LEU A CA 1
ATOM 698 C C . LEU A 1 88 ? -0.599 19.469 -5.688 1 98.25 88 LEU A C 1
ATOM 700 O O . LEU A 1 88 ? 0.081 19.766 -4.699 1 98.25 88 LEU A O 1
ATOM 704 N N . VAL A 1 89 ? -1.721 20.078 -6.016 1 97.88 89 VAL A N 1
ATOM 705 C CA . VAL A 1 89 ? -2.273 21.109 -5.145 1 97.88 89 VAL A CA 1
ATOM 706 C C . VAL A 1 89 ? -2.582 20.516 -3.771 1 97.88 89 VAL A C 1
ATOM 708 O O . VAL A 1 89 ? -2.273 21.125 -2.742 1 97.88 89 VAL A O 1
ATOM 711 N N . CYS A 1 90 ? -3.146 19.328 -3.756 1 97.56 90 CYS A N 1
ATOM 712 C CA . CYS A 1 90 ? -3.412 18.609 -2.516 1 97.56 90 CYS A CA 1
ATOM 713 C C . CYS A 1 90 ? -2.125 18.375 -1.734 1 97.56 90 CYS A C 1
ATOM 715 O O . CYS A 1 90 ? -2.074 18.625 -0.527 1 97.56 90 CYS A O 1
ATOM 717 N N . ALA A 1 91 ? -1.097 17.953 -2.434 1 98.38 91 ALA A N 1
ATOM 718 C CA . ALA A 1 91 ? 0.19 17.672 -1.804 1 98.38 91 ALA A CA 1
ATOM 719 C C . ALA A 1 91 ? 0.76 18.922 -1.133 1 98.38 91 ALA A C 1
ATOM 721 O O . ALA A 1 91 ? 1.2 18.859 0.018 1 98.38 91 ALA A O 1
ATOM 722 N N . LYS A 1 92 ? 0.74 20 -1.867 1 97.88 92 LYS A N 1
ATOM 723 C CA . LYS A 1 92 ? 1.262 21.266 -1.339 1 97.88 92 LYS A CA 1
ATOM 724 C C . LYS A 1 92 ? 0.495 21.703 -0.094 1 97.88 92 LYS A C 1
ATOM 726 O O . LYS A 1 92 ? 1.097 22.094 0.904 1 97.88 92 LYS A O 1
ATOM 731 N N . ARG A 1 93 ? -0.786 21.609 -0.177 1 96.06 93 ARG A N 1
ATOM 732 C CA . ARG A 1 93 ? -1.632 21.969 0.957 1 96.06 93 ARG A CA 1
ATOM 733 C C . ARG A 1 93 ? -1.341 21.078 2.16 1 96.06 93 ARG A C 1
ATOM 735 O O . ARG A 1 93 ? -1.128 21.578 3.27 1 96.06 93 ARG A O 1
ATOM 742 N N . GLU A 1 94 ? -1.277 19.766 1.991 1 97 94 GLU A N 1
ATOM 743 C CA . GLU A 1 94 ? -1.092 18.812 3.074 1 97 94 GLU A CA 1
ATOM 744 C C . GLU A 1 94 ? 0.286 18.953 3.713 1 97 94 GLU A C 1
ATOM 746 O O . GLU A 1 94 ? 0.444 18.75 4.918 1 97 94 GLU A O 1
ATOM 751 N N . LEU A 1 95 ? 1.305 19.25 2.889 1 98.25 95 LEU A N 1
ATOM 752 C CA . LEU A 1 95 ? 2.635 19.484 3.439 1 98.25 95 LEU A CA 1
ATOM 753 C C . LEU A 1 95 ? 2.609 20.594 4.484 1 98.25 95 LEU A C 1
ATOM 755 O O . LEU A 1 95 ? 3.123 20.422 5.59 1 98.25 95 LEU A O 1
ATOM 759 N N . VAL A 1 96 ? 1.978 21.688 4.156 1 97.38 96 VAL A N 1
ATOM 760 C CA . VAL A 1 96 ? 1.909 22.812 5.066 1 97.38 96 VAL A CA 1
ATOM 761 C C . VAL A 1 96 ? 1.057 22.453 6.281 1 97.38 96 VAL A C 1
ATOM 763 O O . VAL A 1 96 ? 1.476 22.656 7.422 1 97.38 96 VAL A O 1
ATOM 766 N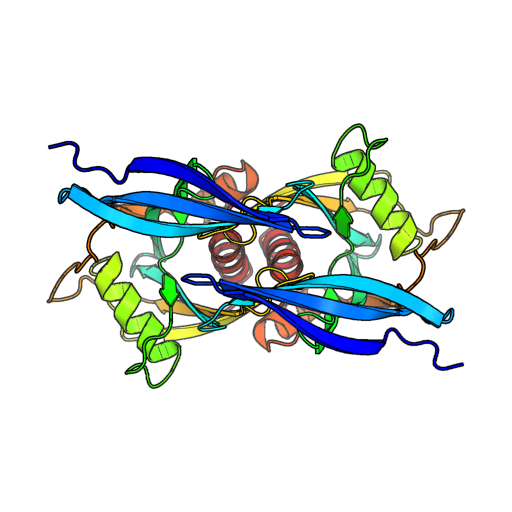 N . GLU A 1 97 ? -0.074 21.906 6.09 1 95.75 97 GLU A N 1
ATOM 767 C CA . GLU A 1 97 ? -1.023 21.625 7.164 1 95.75 97 GLU A CA 1
ATOM 768 C C . GLU A 1 97 ? -0.428 20.656 8.188 1 95.75 97 GLU A C 1
ATOM 770 O O . GLU A 1 97 ? -0.553 20.875 9.398 1 95.75 97 GLU A O 1
ATOM 775 N N . GLU A 1 98 ? 0.232 19.625 7.719 1 96.44 98 GLU A N 1
ATOM 776 C CA . GLU A 1 98 ? 0.638 18.562 8.625 1 96.44 98 GLU A CA 1
ATOM 777 C C . GLU A 1 98 ? 2.031 18.828 9.195 1 96.44 98 GLU A C 1
ATOM 779 O O . GLU A 1 98 ? 2.369 18.328 10.273 1 96.44 98 GLU A O 1
ATOM 784 N N . THR A 1 99 ? 2.893 19.547 8.492 1 97.56 99 THR A N 1
ATOM 785 C CA . THR A 1 99 ? 4.285 19.625 8.922 1 97.56 99 THR A CA 1
ATOM 786 C C . THR A 1 99 ? 4.688 21.062 9.219 1 97.56 99 THR A C 1
ATOM 788 O O . THR A 1 99 ? 5.703 21.312 9.867 1 97.56 99 THR A O 1
ATOM 791 N N . GLY A 1 100 ? 3.932 22.078 8.68 1 97.5 100 GLY A N 1
ATOM 792 C CA . GLY A 1 100 ? 4.316 23.484 8.797 1 97.5 100 GLY A CA 1
ATOM 793 C C . GLY A 1 100 ? 5.438 23.859 7.848 1 97.5 100 GLY A C 1
ATOM 794 O O . GLY A 1 100 ? 6.027 24.938 7.984 1 97.5 100 GLY A O 1
ATOM 795 N N . TYR A 1 101 ? 5.797 23.016 6.926 1 98.25 101 TYR A N 1
ATOM 796 C CA . TYR A 1 101 ? 6.836 23.281 5.938 1 98.25 101 TYR A CA 1
ATOM 797 C C . TYR A 1 101 ? 6.227 23.516 4.559 1 98.25 101 TYR A C 1
ATOM 799 O O . TYR A 1 101 ? 5.078 23.125 4.309 1 98.25 101 TYR A O 1
ATOM 807 N N . THR A 1 102 ? 6.965 24.109 3.715 1 98.19 102 THR A N 1
ATOM 808 C CA . THR A 1 102 ? 6.59 24.328 2.324 1 98.19 102 THR A CA 1
ATOM 809 C C . THR A 1 102 ? 7.797 24.172 1.403 1 98.19 102 THR A C 1
ATOM 811 O O . THR A 1 102 ? 8.914 23.938 1.87 1 98.19 102 THR A O 1
ATOM 814 N N . SER A 1 103 ? 7.512 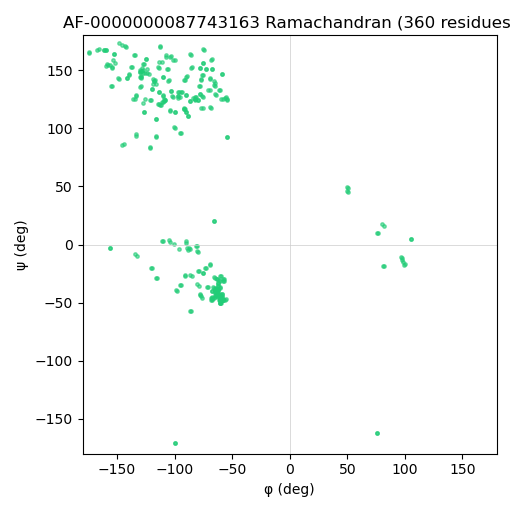24.141 0.086 1 98.5 103 SER A N 1
ATOM 815 C CA . SER A 1 103 ? 8.555 24.094 -0.932 1 98.5 103 SER A CA 1
ATOM 816 C C . SER A 1 103 ? 8.055 24.641 -2.264 1 98.5 103 SER A C 1
ATOM 818 O O . SER A 1 103 ? 6.863 24.578 -2.562 1 98.5 103 SER A O 1
ATOM 820 N N . ASP A 1 104 ? 8.984 25.125 -3.047 1 97.44 104 ASP A N 1
ATOM 821 C CA . ASP A 1 104 ? 8.68 25.547 -4.414 1 97.44 104 ASP A CA 1
ATOM 822 C C . ASP A 1 104 ? 9.195 24.531 -5.426 1 97.44 104 ASP A C 1
ATOM 824 O O . ASP A 1 104 ? 9.062 24.734 -6.633 1 97.44 104 ASP A O 1
ATOM 828 N N . GLU A 1 105 ? 9.758 23.406 -4.988 1 98.56 105 GLU A N 1
ATOM 829 C CA . GLU A 1 105 ? 10.359 22.391 -5.855 1 98.56 105 GLU A CA 1
ATOM 830 C C . GLU A 1 105 ? 9.695 21.031 -5.664 1 98.56 105 GLU A C 1
ATOM 832 O O . GLU A 1 105 ? 10.203 20.188 -4.93 1 98.56 105 GLU A O 1
ATOM 837 N N . PHE A 1 106 ? 8.609 20.891 -6.367 1 98.69 106 PHE A N 1
ATOM 838 C CA . PHE A 1 106 ? 7.895 19.625 -6.352 1 98.69 106 PHE A CA 1
ATOM 839 C C . PHE A 1 106 ? 8.117 18.859 -7.652 1 98.69 106 PHE A C 1
ATOM 841 O O . PHE A 1 106 ? 8.164 19.469 -8.727 1 98.69 106 PHE A O 1
ATOM 848 N N . SER A 1 107 ? 8.266 17.609 -7.586 1 98.62 107 SER A N 1
ATOM 849 C CA . SER A 1 107 ? 8.227 16.719 -8.734 1 98.62 107 SER A CA 1
ATOM 850 C C . SER A 1 107 ? 7.469 15.43 -8.406 1 98.62 107 SER A C 1
ATOM 852 O O . SER A 1 107 ? 7.426 15.008 -7.246 1 98.62 107 SER A O 1
ATOM 854 N N . HIS A 1 108 ? 6.789 14.875 -9.328 1 98.56 108 HIS A N 1
ATOM 855 C CA . HIS A 1 108 ? 6.113 13.594 -9.156 1 98.56 108 HIS A CA 1
ATOM 856 C C . HIS A 1 108 ? 7.121 12.453 -9.031 1 98.56 108 HIS A C 1
ATOM 858 O O . HIS A 1 108 ? 7.934 12.242 -9.938 1 98.56 108 HIS A O 1
ATOM 864 N N . LEU A 1 109 ? 7.129 11.789 -7.973 1 98.62 109 LEU A N 1
ATOM 865 C CA . LEU A 1 109 ? 8.078 10.711 -7.734 1 98.62 109 LEU A CA 1
ATOM 866 C C . LEU A 1 109 ? 7.555 9.391 -8.297 1 98.62 109 LEU A C 1
ATOM 868 O O . LEU A 1 109 ? 8.219 8.758 -9.117 1 98.62 109 LEU A O 1
ATOM 872 N N . LEU A 1 110 ? 6.402 8.992 -7.863 1 98.44 110 LEU A N 1
ATOM 873 C CA . LEU A 1 110 ? 5.754 7.777 -8.352 1 98.44 110 LEU A CA 1
ATOM 874 C C . LEU A 1 110 ? 4.297 7.727 -7.914 1 98.44 110 LEU A C 1
ATOM 876 O O . LEU A 1 110 ? 3.832 8.602 -7.18 1 98.44 110 LEU A O 1
ATOM 880 N N . ARG A 1 111 ? 3.531 6.859 -8.461 1 98.38 111 ARG A N 1
ATOM 881 C CA . ARG A 1 111 ? 2.164 6.535 -8.07 1 98.38 111 ARG A CA 1
ATOM 882 C C . ARG A 1 111 ? 2.064 5.094 -7.578 1 98.38 111 ARG A C 1
ATOM 884 O O . ARG A 1 111 ? 2.668 4.191 -8.164 1 98.38 111 ARG A O 1
ATOM 891 N N . ILE A 1 112 ? 1.314 4.879 -6.488 1 98.56 112 ILE A N 1
ATOM 892 C CA . ILE A 1 112 ? 1.104 3.502 -6.062 1 98.56 112 ILE A CA 1
ATOM 893 C C . ILE A 1 112 ? -0.392 3.221 -5.941 1 98.56 112 ILE A C 1
ATOM 895 O O . ILE A 1 112 ? -1.183 4.133 -5.691 1 98.56 112 ILE A O 1
ATOM 899 N N . GLN A 1 113 ? -0.732 2.025 -6.219 1 98 113 GLN A N 1
ATOM 900 C CA . GLN A 1 113 ? -2.025 1.447 -5.867 1 98 113 GLN A CA 1
ATOM 901 C C . GLN A 1 113 ? -1.938 0.644 -4.574 1 98 113 GLN A C 1
ATOM 903 O O . GLN A 1 113 ? -1.146 -0.295 -4.473 1 98 113 GLN A O 1
ATOM 908 N N . VAL A 1 114 ? -2.744 0.908 -3.611 1 96.44 114 VAL A N 1
ATOM 909 C CA . VAL A 1 114 ? -2.516 0.522 -2.223 1 96.44 114 VAL A CA 1
ATOM 910 C C . VAL A 1 114 ? -2.799 -0.967 -2.045 1 96.44 114 VAL A C 1
ATOM 912 O O . VAL A 1 114 ? -2.07 -1.665 -1.335 1 96.44 114 VAL A O 1
ATOM 915 N N . ALA A 1 115 ? -3.902 -1.481 -2.572 1 96.25 115 ALA A N 1
ATOM 916 C CA . ALA A 1 115 ? -4.328 -2.873 -2.447 1 96.25 115 ALA A CA 1
ATOM 917 C C . ALA A 1 115 ? -5.008 -3.355 -3.729 1 96.25 115 ALA A C 1
ATOM 919 O O . ALA A 1 115 ? -6.234 -3.451 -3.791 1 96.25 115 ALA A O 1
ATOM 920 N N . VAL A 1 116 ? -4.227 -3.816 -4.633 1 96.44 116 VAL A N 1
ATOM 921 C CA . VAL A 1 116 ? -4.691 -4.082 -5.992 1 96.44 116 VAL A CA 1
ATOM 922 C C . VAL A 1 116 ? -5.648 -5.273 -5.988 1 96.44 116 VAL A C 1
ATOM 924 O O . VAL A 1 116 ? -6.406 -5.473 -6.938 1 96.44 116 VAL A O 1
ATOM 927 N N . ALA A 1 117 ? -5.637 -6.035 -4.961 1 94.62 117 ALA A N 1
ATOM 928 C CA . ALA A 1 117 ? -6.477 -7.227 -4.895 1 94.62 117 ALA A CA 1
ATOM 929 C C . ALA A 1 117 ? -7.938 -6.855 -4.641 1 94.62 117 ALA A C 1
ATOM 931 O O . ALA A 1 117 ? -8.844 -7.578 -5.055 1 94.62 117 ALA A O 1
ATOM 932 N N . TYR A 1 118 ? -8.188 -5.621 -4.004 1 96.75 118 TYR A N 1
ATOM 933 C CA . TYR A 1 118 ? -9.586 -5.445 -3.625 1 96.75 118 TYR A CA 1
ATOM 934 C C . TYR A 1 118 ? -9.938 -3.967 -3.502 1 96.75 118 TYR A C 1
ATOM 936 O O . TYR A 1 118 ? -11.086 -3.615 -3.229 1 96.75 118 TYR A O 1
ATOM 944 N N . CYS A 1 119 ? -9.031 -3.109 -3.672 1 97.56 119 CYS A N 1
ATOM 945 C CA . CYS A 1 119 ? -9.289 -1.693 -3.436 1 97.56 119 CYS A CA 1
ATOM 946 C C . CYS A 1 119 ? -8.875 -0.857 -4.641 1 97.56 119 CYS A C 1
ATOM 948 O O . CYS A 1 119 ? -7.863 -1.146 -5.285 1 97.56 119 CYS A O 1
ATOM 950 N N . ASN A 1 120 ? -9.547 0.233 -4.875 1 96.06 120 ASN A N 1
ATOM 951 C CA . ASN A 1 120 ? -9.305 1.083 -6.035 1 96.06 120 ASN A CA 1
ATOM 952 C C . ASN A 1 120 ? -8.375 2.246 -5.691 1 96.06 120 ASN A C 1
ATOM 954 O O . ASN A 1 120 ? -8.031 3.051 -6.559 1 96.06 120 ASN A O 1
ATOM 958 N N . GLU A 1 121 ? -7.977 2.426 -4.488 1 96.88 121 GLU A N 1
ATOM 959 C CA . GLU A 1 121 ? -7.27 3.629 -4.062 1 96.88 121 GLU A CA 1
ATOM 960 C C . GLU A 1 121 ? -5.871 3.689 -4.668 1 96.88 121 GLU A C 1
ATOM 962 O O . GLU A 1 121 ? -5.141 2.695 -4.664 1 96.88 121 GLU A O 1
ATOM 967 N N . TRP A 1 122 ? -5.539 4.836 -5.195 1 97 122 TRP A N 1
ATOM 968 C CA . TRP A 1 122 ? -4.172 5.105 -5.633 1 97 122 TRP A CA 1
ATOM 969 C C . TRP A 1 122 ? -3.656 6.41 -5.035 1 97 122 TRP A C 1
ATOM 971 O O . TRP A 1 122 ? -4.441 7.281 -4.656 1 97 122 TRP A O 1
ATOM 981 N N . LEU A 1 123 ? -2.383 6.52 -4.848 1 98.31 123 LEU A N 1
ATOM 982 C CA . LEU A 1 123 ? -1.715 7.656 -4.227 1 98.31 123 LEU A CA 1
ATOM 983 C C . LEU A 1 123 ? -0.619 8.211 -5.133 1 98.31 123 LEU A C 1
ATOM 985 O O . LEU A 1 123 ? 0.254 7.461 -5.582 1 98.31 123 LEU A O 1
ATOM 989 N N . ASP A 1 124 ? -0.679 9.453 -5.422 1 98.62 124 ASP A N 1
ATOM 990 C CA . ASP A 1 124 ? 0.473 10.141 -6.004 1 98.62 124 ASP A CA 1
ATOM 991 C C . ASP A 1 124 ? 1.469 10.555 -4.922 1 98.62 124 ASP A C 1
ATOM 993 O O . ASP A 1 124 ? 1.097 11.203 -3.941 1 98.62 124 ASP A O 1
ATOM 997 N N . ILE A 1 125 ? 2.662 10.195 -5.094 1 98.88 125 ILE A N 1
ATOM 998 C CA . ILE A 1 125 ? 3.723 10.578 -4.168 1 98.88 125 ILE A CA 1
ATOM 999 C C . ILE A 1 125 ? 4.633 11.617 -4.824 1 98.88 125 ILE A C 1
ATOM 1001 O O . ILE A 1 125 ? 5.203 11.359 -5.891 1 98.88 125 ILE A O 1
ATOM 1005 N N . TYR A 1 126 ? 4.793 12.727 -4.188 1 98.88 126 TYR A N 1
ATOM 1006 C CA . TYR A 1 126 ? 5.613 13.82 -4.695 1 98.88 126 TYR A CA 1
ATOM 1007 C C . TYR A 1 126 ? 6.887 13.977 -3.869 1 98.88 126 TYR A C 1
ATOM 1009 O O . TYR A 1 126 ? 6.875 13.758 -2.654 1 98.88 126 TYR A O 1
ATOM 1017 N N . LEU A 1 127 ? 7.914 14.32 -4.535 1 98.88 127 LEU A N 1
ATOM 1018 C CA . LEU A 1 127 ? 9.156 14.766 -3.912 1 98.88 127 LEU A CA 1
ATOM 1019 C C . LEU A 1 127 ? 9.164 16.281 -3.748 1 98.88 127 LEU A C 1
ATOM 1021 O O . LEU A 1 127 ? 8.984 17.016 -4.723 1 98.88 127 LEU A O 1
ATOM 1025 N N . ALA A 1 128 ? 9.203 16.75 -2.57 1 98.94 128 ALA A N 1
ATOM 1026 C CA . ALA A 1 128 ? 9.375 18.172 -2.287 1 98.94 128 ALA A CA 1
ATOM 1027 C C . ALA A 1 128 ? 10.797 18.469 -1.81 1 98.94 128 ALA A C 1
ATOM 1029 O O . ALA A 1 128 ? 11.188 18.062 -0.718 1 98.94 128 ALA A O 1
ATOM 1030 N N . ARG A 1 129 ? 11.547 19.203 -2.506 1 98.75 129 ARG A N 1
ATOM 1031 C CA . ARG A 1 129 ? 12.938 19.469 -2.16 1 98.75 129 ARG A CA 1
ATOM 1032 C C . ARG A 1 129 ? 13.078 20.844 -1.514 1 98.75 129 ARG A C 1
ATOM 1034 O O . ARG A 1 129 ? 12.203 21.703 -1.671 1 98.75 129 ARG A O 1
ATOM 1041 N N . ASN A 1 130 ? 14.141 21.031 -0.797 1 98.69 130 ASN A N 1
ATOM 1042 C CA . ASN A 1 130 ? 14.484 22.297 -0.159 1 98.69 130 ASN A CA 1
ATOM 1043 C C . ASN A 1 130 ? 13.312 22.859 0.64 1 98.69 130 ASN A C 1
ATOM 1045 O O . ASN A 1 130 ? 12.945 24.016 0.477 1 98.69 130 ASN A O 1
ATOM 1049 N N . CYS A 1 131 ? 12.695 22 1.377 1 98.75 131 CYS A N 1
ATOM 1050 C CA . CYS A 1 131 ? 11.57 22.406 2.211 1 98.75 131 CYS A CA 1
ATOM 1051 C C . CYS A 1 131 ? 12.016 23.375 3.297 1 98.75 131 CYS A C 1
ATOM 1053 O O . CYS A 1 131 ? 13.07 23.172 3.914 1 98.75 131 CYS A O 1
ATOM 1055 N N . THR A 1 132 ? 11.219 24.391 3.553 1 98.12 132 THR A N 1
ATOM 1056 C CA . THR A 1 132 ? 11.445 25.375 4.594 1 98.12 132 THR A CA 1
ATOM 1057 C C . THR A 1 132 ? 10.172 25.641 5.391 1 98.12 132 THR A C 1
ATOM 1059 O O . THR A 1 132 ? 9.078 25.25 4.969 1 98.12 132 THR A O 1
ATOM 1062 N N . LYS A 1 133 ? 10.344 26.234 6.535 1 96.94 133 LYS A N 1
ATOM 1063 C CA . LYS A 1 133 ? 9.172 26.531 7.355 1 96.94 133 LYS A CA 1
ATOM 1064 C C . LYS A 1 133 ? 8.203 27.453 6.617 1 96.94 133 LYS A C 1
ATOM 1066 O O . LYS A 1 133 ? 8.625 28.422 5.984 1 96.94 133 LYS A O 1
ATOM 1071 N N . ALA A 1 134 ? 7.004 27.094 6.652 1 95.44 134 ALA A N 1
ATOM 1072 C CA . ALA A 1 134 ? 5.965 27.938 6.059 1 95.44 134 ALA A CA 1
ATOM 1073 C C . ALA A 1 134 ? 5.621 29.109 6.973 1 95.44 134 ALA A C 1
ATOM 1075 O O . ALA A 1 134 ? 5.699 28.984 8.195 1 95.44 134 ALA A O 1
ATOM 1076 N N . ALA A 1 135 ? 5.188 30.172 6.438 1 89.69 135 ALA A N 1
ATOM 1077 C CA . ALA A 1 135 ? 4.816 31.359 7.199 1 89.69 135 ALA A CA 1
ATOM 1078 C C . ALA A 1 135 ? 3.619 31.078 8.102 1 89.69 135 ALA A C 1
ATOM 1080 O O . ALA A 1 135 ? 3.557 31.578 9.227 1 89.69 135 ALA A O 1
ATOM 1081 N N . THR A 1 136 ? 2.67 30.359 7.691 1 86.44 136 THR A N 1
ATOM 1082 C CA . THR A 1 136 ? 1.422 30.094 8.398 1 86.44 136 THR A CA 1
ATOM 1083 C C . THR A 1 136 ? 1.627 29.031 9.477 1 86.44 136 THR A C 1
ATOM 1085 O O . THR A 1 136 ? 0.843 28.938 10.422 1 86.44 136 THR A O 1
ATOM 1088 N N . GLY A 1 137 ? 2.686 28.203 9.297 1 83.56 137 GLY A N 1
ATOM 1089 C CA . GLY A 1 137 ? 2.912 27.094 10.219 1 83.56 137 GLY A CA 1
ATOM 1090 C C . GLY A 1 137 ? 1.965 25.938 10 1 83.56 137 GLY A C 1
ATOM 1091 O O . GLY A 1 137 ? 1.355 25.812 8.938 1 83.56 137 GLY A O 1
ATOM 1092 N N . LYS A 1 138 ? 1.888 25.062 11.062 1 82.56 138 LYS A N 1
ATOM 1093 C CA . LYS A 1 138 ? 1.05 23.875 11.016 1 82.56 138 LYS A CA 1
ATOM 1094 C C . LYS A 1 138 ? -0.42 24.219 11.227 1 82.56 138 LYS A C 1
ATOM 1096 O O . LYS A 1 138 ? -0.745 25.125 11.992 1 82.56 138 LYS A O 1
ATOM 1101 N N . HIS A 1 139 ? -1.279 23.594 10.562 1 82.69 139 HIS A N 1
ATOM 1102 C CA . HIS A 1 139 ? -2.729 23.641 10.727 1 82.69 139 HIS A CA 1
ATOM 1103 C C . HIS A 1 139 ? -3.334 22.234 10.727 1 82.69 139 HIS A C 1
ATOM 1105 O O . HIS A 1 139 ? -3.627 21.688 9.664 1 82.69 139 HIS A O 1
ATOM 1111 N N . LEU A 1 140 ? -3.502 21.734 11.875 1 80.12 140 LEU A N 1
ATOM 1112 C CA . LEU A 1 140 ? -3.971 20.359 12.008 1 80.12 140 LEU A CA 1
ATOM 1113 C C . LEU A 1 140 ? -5.492 20.312 12.117 1 80.12 140 LEU A C 1
ATOM 1115 O O . LEU A 1 140 ? -6.105 21.219 12.68 1 80.12 140 LEU A O 1
ATOM 1119 N N . ASP A 1 141 ? -5.984 19.281 11.461 1 72.5 141 ASP A N 1
ATOM 1120 C CA . ASP A 1 141 ? -7.41 19.031 11.648 1 72.5 141 ASP A CA 1
ATOM 1121 C C . ASP A 1 141 ? -7.703 18.578 13.078 1 72.5 141 ASP A C 1
ATOM 1123 O O . ASP A 1 141 ? -6.797 18.141 13.797 1 72.5 141 ASP A O 1
ATOM 1127 N N . GLU A 1 142 ? -8.922 18.75 13.398 1 70.44 142 GLU A N 1
ATOM 1128 C CA . GLU A 1 142 ? -9.344 18.266 14.711 1 70.44 142 GLU A CA 1
ATOM 1129 C C . GLU A 1 142 ? -9.047 16.781 14.883 1 70.44 142 GLU A C 1
ATOM 1131 O O . GLU A 1 142 ? -9.312 15.977 13.977 1 70.44 142 GLU A O 1
ATOM 1136 N N . GLY A 1 143 ? -8.344 16.406 15.938 1 71.5 143 GLY A N 1
ATOM 1137 C CA . GLY A 1 143 ? -8.094 15.008 16.234 1 71.5 143 GLY A CA 1
ATOM 1138 C C . GLY A 1 143 ? -6.711 14.555 15.789 1 71.5 143 GLY A C 1
ATOM 1139 O O . GLY A 1 143 ? -6.266 13.461 16.156 1 71.5 143 GLY A O 1
ATOM 1140 N N . GLU A 1 144 ? -6.191 15.398 14.938 1 76.25 144 GLU A N 1
ATOM 1141 C CA . GLU A 1 144 ? -4.852 15.016 14.5 1 76.25 144 GLU A CA 1
ATOM 1142 C C . GLU A 1 144 ? -3.803 15.391 15.547 1 76.25 144 GLU A C 1
ATOM 1144 O O . GLU A 1 144 ? -3.85 16.484 16.109 1 76.25 144 GLU A O 1
ATOM 1149 N N . ASP A 1 145 ? -3.098 14.477 15.945 1 81.81 145 ASP A N 1
ATOM 1150 C CA . ASP A 1 145 ? -1.896 14.656 16.75 1 81.81 145 ASP A CA 1
ATOM 1151 C C . ASP A 1 145 ? -0.653 14.188 16 1 81.81 145 ASP A C 1
ATOM 1153 O O . ASP A 1 145 ? -0.293 13.008 16.062 1 81.81 145 ASP A O 1
ATOM 1157 N N . ILE A 1 146 ? -0.078 15.148 15.367 1 89.88 146 ILE A N 1
ATOM 1158 C CA . ILE A 1 146 ? 1.011 14.852 14.438 1 89.88 146 ILE A CA 1
ATOM 1159 C C . ILE A 1 146 ? 2.271 15.594 14.875 1 89.88 146 ILE A C 1
ATOM 1161 O O . ILE A 1 146 ? 2.232 16.797 15.133 1 89.88 146 ILE A O 1
ATOM 1165 N N . SER A 1 147 ? 3.32 14.93 15.07 1 94.25 147 SER A N 1
ATOM 1166 C CA . SER A 1 147 ? 4.602 15.555 15.367 1 94.25 147 SER A CA 1
ATOM 1167 C C . SER A 1 147 ? 5.605 15.32 14.242 1 94.25 147 SER A C 1
ATOM 1169 O O . SER A 1 147 ? 5.527 14.32 13.531 1 94.25 147 SER A O 1
ATOM 1171 N N . ASN A 1 148 ? 6.57 16.281 14.117 1 97.25 148 ASN A N 1
ATOM 1172 C CA . ASN A 1 148 ? 7.609 16.188 13.094 1 97.25 148 ASN A CA 1
ATOM 1173 C C . ASN A 1 148 ? 8.836 15.43 13.609 1 97.25 148 ASN A C 1
ATOM 1175 O O . ASN A 1 148 ? 9.227 15.594 14.766 1 97.25 148 ASN A O 1
ATOM 1179 N N . GLU A 1 149 ? 9.453 14.688 12.75 1 98.5 149 GLU A N 1
ATOM 1180 C CA . GLU A 1 149 ? 10.75 14.062 13.008 1 98.5 149 GLU A CA 1
ATOM 1181 C C . GLU A 1 149 ? 11.633 14.094 11.766 1 98.5 149 GLU A C 1
ATOM 1183 O O . GLU A 1 149 ? 11.148 13.922 10.648 1 98.5 149 GLU A O 1
ATOM 1188 N N . ILE A 1 150 ? 12.922 14.281 11.984 1 98.75 150 ILE A N 1
ATOM 1189 C CA . ILE A 1 150 ? 13.859 14.445 10.875 1 98.75 150 ILE A CA 1
ATOM 1190 C C . ILE A 1 150 ? 14.914 13.336 10.922 1 98.75 150 ILE A C 1
ATOM 1192 O O . ILE A 1 150 ? 15.469 13.039 11.984 1 98.75 150 ILE A O 1
ATOM 1196 N N . TYR A 1 151 ? 15.172 12.727 9.766 1 98.88 151 TYR A N 1
ATOM 1197 C CA . TYR A 1 151 ? 16.094 11.594 9.703 1 98.88 151 TYR A CA 1
ATOM 1198 C C . TYR A 1 151 ? 17 11.703 8.484 1 98.88 151 TYR A C 1
ATOM 1200 O O . TYR A 1 151 ? 16.625 12.273 7.465 1 98.88 151 TYR A O 1
ATOM 1208 N N . GLU A 1 152 ? 18.156 11.094 8.648 1 98.88 152 GLU A N 1
ATOM 1209 C CA . GLU A 1 152 ? 18.969 10.789 7.473 1 98.88 152 GLU A CA 1
ATOM 1210 C C . GLU A 1 152 ? 18.359 9.641 6.664 1 98.88 152 GLU A C 1
ATOM 1212 O O . GLU A 1 152 ? 17.766 8.727 7.23 1 98.88 152 GLU A O 1
ATOM 1217 N N . VAL A 1 153 ? 18.609 9.672 5.371 1 98.69 153 VAL A N 1
ATOM 1218 C CA . VAL A 1 153 ? 18.094 8.633 4.496 1 98.69 153 VAL A CA 1
ATOM 1219 C C . VAL A 1 153 ? 18.609 7.266 4.945 1 98.69 153 VAL A C 1
ATOM 1221 O O . VAL A 1 153 ? 17.844 6.293 4.992 1 98.69 153 VAL A O 1
ATOM 1224 N N . SER A 1 154 ? 19.859 7.195 5.293 1 98.69 154 SER A N 1
ATOM 1225 C CA . SER A 1 154 ? 20.453 5.934 5.715 1 98.69 154 SER A CA 1
ATOM 1226 C C . SER A 1 154 ? 19.797 5.398 6.977 1 98.69 154 SER A C 1
ATOM 1228 O O . SER A 1 154 ? 19.609 4.188 7.125 1 98.69 154 SER A O 1
ATOM 1230 N N . GLU A 1 155 ? 19.453 6.25 7.902 1 98.75 155 GLU A N 1
ATOM 1231 C CA . GLU A 1 155 ? 18.734 5.848 9.109 1 98.75 155 GLU A CA 1
ATOM 1232 C C . GLU A 1 155 ? 17.359 5.289 8.781 1 98.75 155 GLU A C 1
ATOM 1234 O O . GLU A 1 155 ? 16.922 4.289 9.367 1 98.75 155 GLU A O 1
ATOM 1239 N N . LEU A 1 156 ? 16.719 5.945 7.848 1 98.88 156 LEU A N 1
ATOM 1240 C CA . LEU A 1 156 ? 15.383 5.508 7.457 1 98.88 156 LEU A CA 1
ATOM 1241 C C . LEU A 1 156 ? 15.43 4.121 6.82 1 98.88 156 LEU A C 1
ATOM 1243 O O . LEU A 1 156 ? 14.555 3.289 7.07 1 98.88 156 LEU A O 1
ATOM 1247 N N . LEU A 1 157 ? 16.422 3.881 5.992 1 98.81 157 LEU A N 1
ATOM 1248 C CA . LEU A 1 157 ? 16.562 2.568 5.371 1 98.81 157 LEU A CA 1
ATOM 1249 C C . LEU A 1 157 ? 16.781 1.489 6.422 1 98.81 157 LEU A C 1
ATOM 1251 O O . LEU A 1 157 ? 16.234 0.389 6.316 1 98.81 157 LEU A O 1
ATOM 1255 N N . LYS A 1 158 ? 17.547 1.768 7.461 1 98.62 158 LYS A N 1
ATOM 1256 C CA . LYS A 1 158 ? 17.766 0.833 8.562 1 98.62 158 LYS A CA 1
ATOM 1257 C C . LYS A 1 158 ? 16.453 0.573 9.312 1 98.62 158 LYS A C 1
ATOM 1259 O O . LYS A 1 158 ? 16.172 -0.565 9.688 1 98.62 158 LYS A O 1
ATOM 1264 N N . MET A 1 159 ? 15.734 1.611 9.555 1 98.81 159 MET A N 1
ATOM 1265 C CA . MET A 1 159 ? 14.461 1.5 10.273 1 98.81 159 MET A CA 1
ATOM 1266 C C . MET A 1 159 ? 13.461 0.675 9.477 1 98.81 159 MET A C 1
ATOM 1268 O O . MET A 1 159 ? 12.68 -0.083 10.055 1 98.81 159 MET A O 1
ATOM 1272 N N . ILE A 1 160 ? 13.477 0.846 8.102 1 98.81 160 ILE A N 1
ATOM 1273 C CA . ILE A 1 160 ? 12.609 0.048 7.246 1 98.81 160 ILE A CA 1
ATOM 1274 C C . ILE A 1 160 ? 13.016 -1.421 7.32 1 98.81 160 ILE A C 1
ATOM 1276 O O . ILE A 1 160 ? 12.172 -2.299 7.512 1 98.81 160 ILE A O 1
ATOM 1280 N N . SER A 1 161 ? 14.281 -1.66 7.234 1 97.94 161 SER A N 1
ATOM 1281 C CA . SER A 1 161 ? 14.797 -3.023 7.293 1 97.94 161 SER A CA 1
ATOM 1282 C C . SER A 1 161 ? 14.477 -3.678 8.633 1 97.94 161 SER A C 1
ATOM 1284 O O . SER A 1 161 ? 14.219 -4.883 8.695 1 97.94 161 SER A O 1
ATOM 1286 N N . ALA A 1 162 ? 14.438 -2.918 9.695 1 97.75 162 ALA A N 1
ATOM 1287 C CA . ALA A 1 162 ? 14.219 -3.418 11.047 1 97.75 162 ALA A CA 1
ATOM 1288 C C . ALA A 1 162 ? 12.727 -3.512 11.367 1 97.75 162 ALA A C 1
ATOM 1290 O O . ALA A 1 162 ? 12.344 -3.945 12.453 1 97.75 162 ALA A O 1
ATOM 1291 N N . GLY A 1 163 ? 11.906 -3.092 10.453 1 97.56 163 GLY A N 1
ATOM 1292 C CA . GLY A 1 163 ? 10.469 -3.178 10.656 1 97.56 163 GLY A CA 1
ATOM 1293 C C . GLY A 1 163 ? 9.914 -2.057 11.516 1 97.56 163 GLY A C 1
ATOM 1294 O O . GLY A 1 163 ? 8.797 -2.148 12.023 1 97.56 163 GLY A O 1
ATOM 1295 N N . GLN A 1 164 ? 10.656 -0.99 11.68 1 98.19 164 GLN A N 1
ATOM 1296 C CA . GLN A 1 164 ? 10.211 0.151 12.477 1 98.19 164 GLN A CA 1
ATOM 1297 C C . GLN A 1 164 ? 9.383 1.121 11.633 1 98.19 164 GLN A C 1
ATOM 1299 O O . GLN A 1 164 ? 8.625 1.928 12.18 1 98.19 164 GLN A O 1
ATOM 1304 N N . ILE A 1 165 ? 9.57 1.181 10.367 1 98.62 165 ILE A N 1
ATOM 1305 C CA . ILE A 1 165 ? 8.727 1.861 9.391 1 98.62 165 ILE A CA 1
ATOM 1306 C C . ILE A 1 165 ? 8.086 0.836 8.461 1 98.62 165 ILE A C 1
ATOM 1308 O O . ILE A 1 165 ? 8.789 0.133 7.727 1 98.62 165 ILE A O 1
ATOM 1312 N N . GLN A 1 166 ? 6.777 0.849 8.477 1 98.44 166 GLN A N 1
ATOM 1313 C CA . GLN A 1 166 ? 6.129 -0.231 7.742 1 98.44 166 GLN A CA 1
ATOM 1314 C C . GLN A 1 166 ? 4.992 0.3 6.875 1 98.44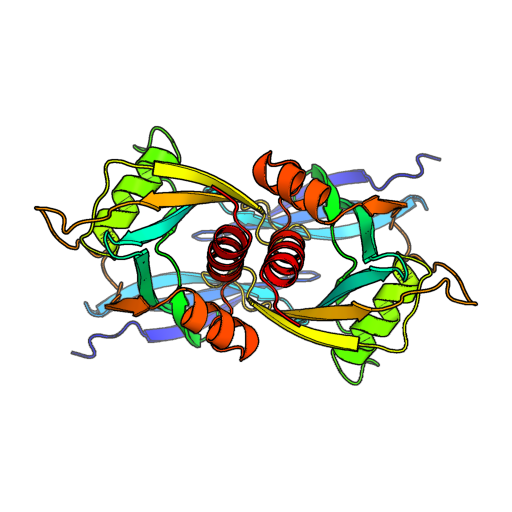 166 GLN A C 1
ATOM 1316 O O . GLN A 1 166 ? 4.414 -0.44 6.078 1 98.44 166 GLN A O 1
ATOM 1321 N N . ASP A 1 167 ? 4.645 1.555 7.008 1 98.56 167 ASP A N 1
ATOM 1322 C CA . ASP A 1 167 ? 3.619 2.154 6.16 1 98.56 167 ASP A CA 1
ATOM 1323 C C . ASP A 1 167 ? 4.008 2.07 4.688 1 98.56 167 ASP A C 1
ATOM 1325 O O . ASP A 1 167 ? 5.043 2.607 4.281 1 98.56 167 ASP A O 1
ATOM 1329 N N . ALA A 1 168 ? 3.158 1.498 3.875 1 98.56 168 ALA A N 1
ATOM 1330 C CA . ALA A 1 168 ? 3.504 1.146 2.5 1 98.56 168 ALA A CA 1
ATOM 1331 C C . ALA A 1 168 ? 3.908 2.383 1.703 1 98.56 168 ALA A C 1
ATOM 1333 O O . ALA A 1 168 ? 4.922 2.373 0.999 1 98.56 168 ALA A O 1
ATOM 1334 N N . LYS A 1 169 ? 3.092 3.422 1.742 1 98.75 169 LYS A N 1
ATOM 1335 C CA . LYS A 1 169 ? 3.414 4.621 0.975 1 98.75 169 LYS A CA 1
ATOM 1336 C C . LYS A 1 169 ? 4.742 5.223 1.428 1 98.75 169 LYS A C 1
ATOM 1338 O O . LYS A 1 169 ? 5.508 5.734 0.609 1 98.75 169 LYS A O 1
ATOM 1343 N N . THR A 1 170 ? 5.008 5.16 2.719 1 98.94 170 THR A N 1
ATOM 1344 C CA . THR A 1 170 ? 6.242 5.707 3.275 1 98.94 170 THR A CA 1
ATOM 1345 C C . THR A 1 170 ? 7.449 4.887 2.824 1 98.94 170 THR A C 1
ATOM 1347 O O . THR A 1 170 ? 8.453 5.445 2.385 1 98.94 170 THR A O 1
ATOM 1350 N N . VAL A 1 171 ? 7.312 3.592 2.914 1 98.94 171 VAL A N 1
ATOM 1351 C CA . VAL A 1 171 ? 8.383 2.695 2.49 1 98.94 171 VAL A CA 1
ATOM 1352 C C . VAL A 1 171 ? 8.672 2.898 1.004 1 98.94 171 VAL A C 1
ATOM 1354 O O . VAL A 1 171 ? 9.828 3.051 0.603 1 98.94 171 VAL A O 1
ATOM 1357 N N . ALA A 1 172 ? 7.637 2.922 0.207 1 98.88 172 ALA A N 1
ATOM 1358 C CA . ALA A 1 172 ? 7.797 3.113 -1.232 1 98.88 172 ALA A CA 1
ATOM 1359 C C . ALA A 1 172 ? 8.516 4.426 -1.536 1 98.88 172 ALA A C 1
ATOM 1361 O O . ALA A 1 172 ? 9.43 4.461 -2.355 1 98.88 172 ALA A O 1
ATOM 1362 N N . ALA A 1 173 ? 8.109 5.52 -0.924 1 98.94 173 ALA A N 1
ATOM 1363 C CA . ALA A 1 173 ? 8.68 6.84 -1.172 1 98.94 173 ALA A CA 1
ATOM 1364 C C . ALA A 1 173 ? 10.164 6.871 -0.828 1 98.94 173 ALA A C 1
ATOM 1366 O O . ALA A 1 173 ? 10.992 7.285 -1.646 1 98.94 173 ALA A O 1
ATOM 1367 N N . ILE A 1 174 ? 10.492 6.398 0.362 1 98.94 174 ILE A N 1
ATOM 1368 C CA . ILE A 1 174 ? 11.852 6.5 0.873 1 98.94 174 ILE A CA 1
ATOM 1369 C C . ILE A 1 174 ? 12.781 5.609 0.045 1 98.94 174 ILE A C 1
ATOM 1371 O O . ILE A 1 174 ? 13.867 6.035 -0.352 1 98.94 174 ILE A O 1
ATOM 1375 N N . THR A 1 175 ? 12.352 4.395 -0.222 1 98.94 175 THR A N 1
ATOM 1376 C CA . THR A 1 175 ? 13.219 3.467 -0.937 1 98.94 175 THR A CA 1
ATOM 1377 C C . THR A 1 175 ? 13.367 3.877 -2.398 1 98.94 175 THR A C 1
ATOM 1379 O O . THR A 1 175 ? 14.43 3.719 -2.992 1 98.94 175 THR A O 1
ATOM 1382 N N . ALA A 1 176 ? 12.281 4.391 -2.994 1 98.88 176 ALA A N 1
ATOM 1383 C CA . ALA A 1 176 ? 12.391 4.91 -4.355 1 98.88 176 ALA A CA 1
ATOM 1384 C C . ALA A 1 176 ? 13.406 6.047 -4.43 1 98.88 176 ALA A C 1
ATOM 1386 O O . ALA A 1 176 ? 14.258 6.066 -5.32 1 98.88 176 ALA A O 1
ATOM 1387 N N . TYR A 1 177 ? 13.289 6.984 -3.518 1 98.88 177 TYR A N 1
ATOM 1388 C CA . TYR A 1 177 ? 14.227 8.102 -3.443 1 98.88 177 TYR A CA 1
ATOM 1389 C C . TYR A 1 177 ? 15.656 7.605 -3.262 1 98.88 177 TYR A C 1
ATOM 1391 O O . TYR A 1 177 ? 16.562 8.055 -3.957 1 98.88 177 TYR A O 1
ATOM 1399 N N . ALA A 1 178 ? 15.852 6.676 -2.33 1 98.75 178 ALA A N 1
ATOM 1400 C CA . ALA A 1 178 ? 17.172 6.125 -2.047 1 98.75 178 ALA A CA 1
ATOM 1401 C C . ALA A 1 178 ? 17.719 5.379 -3.258 1 98.75 178 ALA A C 1
ATOM 1403 O O . ALA A 1 178 ? 18.938 5.301 -3.443 1 98.75 178 ALA A O 1
ATOM 1404 N N . ALA A 1 179 ? 16.828 4.809 -4.066 1 98.5 179 ALA A N 1
ATOM 1405 C CA . ALA A 1 179 ? 17.234 4.066 -5.258 1 98.5 179 ALA A CA 1
ATOM 1406 C C . ALA A 1 179 ? 17.562 5.012 -6.41 1 98.5 179 ALA A C 1
ATOM 1408 O O . ALA A 1 179 ? 17.953 4.57 -7.496 1 98.5 179 ALA A O 1
ATOM 1409 N N . GLY A 1 180 ? 17.328 6.285 -6.234 1 97.62 180 GLY A N 1
ATOM 1410 C CA . GLY A 1 180 ? 17.781 7.262 -7.207 1 97.62 180 GLY A CA 1
ATOM 1411 C C . GLY A 1 180 ? 16.672 7.816 -8.07 1 97.62 180 GLY A C 1
ATOM 1412 O O . GLY A 1 180 ? 16.922 8.57 -9.008 1 97.62 180 GLY A O 1
ATOM 1413 N N . LEU A 1 181 ? 15.422 7.461 -7.812 1 96.69 181 LEU A N 1
ATOM 1414 C CA . LEU A 1 181 ? 14.312 8.055 -8.547 1 96.69 181 LEU A CA 1
ATOM 1415 C C . LEU A 1 181 ? 14.141 9.523 -8.172 1 96.69 181 LEU A C 1
ATOM 1417 O O . LEU A 1 181 ? 14.352 9.898 -7.012 1 96.69 181 LEU A O 1
ATOM 1421 N N . LYS A 1 182 ? 13.789 10.375 -9.172 1 90.88 182 LYS A N 1
ATOM 1422 C CA . LYS A 1 182 ? 13.656 11.805 -8.914 1 90.88 182 LYS A CA 1
ATOM 1423 C C . LYS A 1 182 ? 12.633 12.445 -9.844 1 90.88 182 LYS A C 1
ATOM 1425 O O . LYS A 1 182 ? 12.398 11.945 -10.945 1 90.88 182 LYS A O 1
ATOM 1430 N N . MET B 1 1 ? -8.008 17.188 30.141 1 43.97 1 MET B N 1
ATOM 1431 C CA . MET B 1 1 ? -8.781 16.469 29.141 1 43.97 1 MET B CA 1
ATOM 1432 C C . MET B 1 1 ? -7.875 15.586 28.281 1 43.97 1 MET B C 1
ATOM 1434 O O . MET B 1 1 ? -6.762 15.984 27.938 1 43.97 1 MET B O 1
ATOM 1438 N N . ASP B 1 2 ? -8.281 14.312 28.281 1 52.41 2 ASP B N 1
ATOM 1439 C CA . ASP B 1 2 ? -7.449 13.336 27.578 1 52.41 2 ASP B CA 1
ATOM 1440 C C . ASP B 1 2 ? -7.211 13.758 26.125 1 52.41 2 ASP B C 1
ATOM 1442 O O . ASP B 1 2 ? -8.156 14.055 25.391 1 52.41 2 ASP B O 1
ATOM 1446 N N . LYS B 1 3 ? -6.211 14.438 25.734 1 64.5 3 LYS B N 1
ATOM 1447 C CA . LYS B 1 3 ? -5.773 15.141 24.547 1 64.5 3 LYS B CA 1
ATOM 1448 C C . LYS B 1 3 ? -5.531 14.172 23.391 1 64.5 3 LYS B C 1
ATOM 1450 O O . LYS B 1 3 ? -4.875 14.516 22.406 1 64.5 3 LYS B O 1
ATOM 1455 N N . LYS B 1 4 ? -6.285 12.914 23.688 1 80.44 4 LYS B N 1
ATOM 1456 C CA . LYS B 1 4 ? -5.879 11.969 22.656 1 80.44 4 LYS B CA 1
ATOM 1457 C C . LYS B 1 4 ? -7.09 11.312 21.984 1 80.44 4 LYS B C 1
ATOM 1459 O O . LYS B 1 4 ? -8.156 11.211 22.609 1 80.44 4 LYS B O 1
ATOM 1464 N N . LEU B 1 5 ? -7.031 11.047 20.75 1 88 5 LEU B N 1
ATOM 1465 C CA . LEU B 1 5 ? -7.996 10.242 20 1 88 5 LEU B CA 1
ATOM 1466 C C . LEU B 1 5 ? -8.18 8.875 20.641 1 88 5 LEU B C 1
ATOM 1468 O O . LEU B 1 5 ? -7.203 8.195 20.953 1 88 5 LEU B O 1
ATOM 1472 N N . LYS B 1 6 ? -9.453 8.508 20.969 1 89.88 6 LYS B N 1
ATOM 1473 C CA . LYS B 1 6 ? -9.742 7.25 21.656 1 89.88 6 LYS B CA 1
ATOM 1474 C C . LYS B 1 6 ? -10.852 6.48 20.953 1 89.88 6 LYS B C 1
ATOM 1476 O O . LYS B 1 6 ? -11.852 7.066 20.531 1 89.88 6 LYS B O 1
ATOM 1481 N N . ARG B 1 7 ? -10.672 5.195 20.781 1 94.25 7 ARG B N 1
ATOM 1482 C CA . ARG B 1 7 ? -11.75 4.352 20.281 1 94.25 7 ARG B CA 1
ATOM 1483 C C . ARG B 1 7 ? -12.695 3.938 21.391 1 94.25 7 ARG B C 1
ATOM 1485 O O . ARG B 1 7 ? -12.273 3.338 22.391 1 94.25 7 ARG B O 1
ATOM 1492 N N . LEU B 1 8 ? -13.922 4.191 21.219 1 96.06 8 LEU B N 1
ATOM 1493 C CA . LEU B 1 8 ? -14.93 3.891 22.219 1 96.06 8 LEU B CA 1
ATOM 1494 C C . LEU B 1 8 ? -15.578 2.537 21.969 1 96.06 8 LEU B C 1
ATOM 1496 O O . LEU B 1 8 ? -16.016 1.858 22.891 1 96.06 8 LEU B O 1
ATOM 1500 N N . ASP B 1 9 ? -15.711 2.258 20.703 1 96.56 9 ASP B N 1
ATOM 1501 C CA . ASP B 1 9 ? -16.391 1.035 20.297 1 96.56 9 ASP B CA 1
ATOM 1502 C C . ASP B 1 9 ? -16.016 0.627 18.875 1 96.56 9 ASP B C 1
ATOM 1504 O O . ASP B 1 9 ? -15.508 1.445 18.109 1 96.56 9 ASP B O 1
ATOM 1508 N N . ARG B 1 10 ? -16.125 -0.646 18.656 1 96.69 10 ARG B N 1
ATOM 1509 C CA . ARG B 1 10 ? -16.016 -1.215 17.328 1 96.69 10 ARG B CA 1
ATOM 1510 C C . ARG B 1 10 ? -17.125 -2.227 17.062 1 96.69 10 ARG B C 1
ATOM 1512 O O . ARG B 1 10 ? -17.266 -3.215 17.781 1 96.69 10 ARG B O 1
ATOM 1519 N N . THR B 1 11 ? -17.875 -2.004 15.969 1 97.12 11 THR B N 1
ATOM 1520 C CA . THR B 1 11 ? -18.984 -2.893 15.641 1 97.12 11 THR B CA 1
ATOM 1521 C C . THR B 1 11 ? -18.891 -3.363 14.195 1 97.12 11 THR B C 1
ATOM 1523 O O . THR B 1 11 ? -18.5 -2.594 13.312 1 97.12 11 THR B O 1
ATOM 1526 N N . ILE B 1 12 ? -19.281 -4.598 13.953 1 96.31 12 ILE B N 1
ATOM 1527 C CA . ILE B 1 12 ? -19.25 -5.141 12.594 1 96.31 12 ILE B CA 1
ATOM 1528 C C . ILE B 1 12 ? -20.406 -4.566 11.773 1 96.31 12 ILE B C 1
ATOM 1530 O O . ILE B 1 12 ? -21.547 -4.559 12.234 1 96.31 12 ILE B O 1
ATOM 1534 N N . ALA B 1 13 ? -20.078 -4.023 10.656 1 96.12 13 ALA B N 1
ATOM 1535 C CA . ALA B 1 13 ? -21.078 -3.473 9.742 1 96.12 13 ALA B CA 1
ATOM 1536 C C . ALA B 1 13 ? -21.406 -4.461 8.625 1 96.12 13 ALA B C 1
ATOM 1538 O O . ALA B 1 13 ? -22.562 -4.586 8.219 1 96.12 13 ALA B O 1
ATOM 1539 N N . PHE B 1 14 ? -20.375 -5.152 8.133 1 96.38 14 PHE B N 1
ATOM 1540 C CA . PHE B 1 14 ? -20.578 -6.102 7.047 1 96.38 14 PHE B CA 1
ATOM 1541 C C . PHE B 1 14 ? -19.5 -7.172 7.047 1 96.38 14 PHE B C 1
ATOM 1543 O O . PHE B 1 14 ? -18.312 -6.863 7.227 1 96.38 14 PHE B O 1
ATOM 1550 N N . GLU B 1 15 ? -19.906 -8.438 6.848 1 96.56 15 GLU B N 1
ATOM 1551 C CA . GLU B 1 15 ? -18.969 -9.555 6.695 1 96.56 15 GLU B CA 1
ATOM 1552 C C . GLU B 1 15 ? -18.781 -9.922 5.227 1 96.56 15 GLU B C 1
ATOM 1554 O O . GLU B 1 15 ? -19.719 -10.414 4.586 1 96.56 15 GLU B O 1
ATOM 1559 N N . GLY B 1 16 ? -17.594 -9.719 4.723 1 95.69 16 GLY B N 1
ATOM 1560 C CA . GLY B 1 16 ? -17.312 -10.062 3.34 1 95.69 16 GLY B CA 1
ATOM 1561 C C . GLY B 1 16 ? -16.594 -11.398 3.195 1 95.69 16 GLY B C 1
ATOM 1562 O O . GLY B 1 16 ? -16.594 -12.203 4.125 1 95.69 16 GLY B O 1
ATOM 1563 N N . GLU B 1 17 ? -16.125 -11.695 1.949 1 94.69 17 GLU B N 1
ATOM 1564 C CA . GLU B 1 17 ? -15.43 -12.953 1.677 1 94.69 17 GLU B CA 1
ATOM 1565 C C . GLU B 1 17 ? -13.984 -12.898 2.172 1 94.69 17 GLU B C 1
ATOM 1567 O O . GLU B 1 17 ? -13.5 -13.852 2.791 1 94.69 17 GLU B O 1
ATOM 1572 N N . VAL B 1 18 ? -13.352 -11.695 1.88 1 94.44 18 VAL B N 1
ATOM 1573 C CA . VAL B 1 18 ? -11.945 -11.57 2.225 1 94.44 18 VAL B CA 1
ATOM 1574 C C . VAL B 1 18 ? -11.758 -10.5 3.293 1 94.44 18 VAL B C 1
ATOM 1576 O O . VAL B 1 18 ? -10.859 -10.594 4.129 1 94.44 18 VAL B O 1
ATOM 1579 N N . VAL B 1 19 ? -12.664 -9.539 3.279 1 96.88 19 VAL B N 1
ATOM 1580 C CA . VAL B 1 19 ? -12.578 -8.445 4.238 1 96.88 19 VAL B CA 1
ATOM 1581 C C . VAL B 1 19 ? -13.922 -8.242 4.922 1 96.88 19 VAL B C 1
ATOM 1583 O O . VAL B 1 19 ? -14.977 -8.461 4.312 1 96.88 19 VAL B O 1
ATOM 1586 N N . ASP B 1 20 ? -13.828 -7.816 6.141 1 97.56 20 ASP B N 1
ATOM 1587 C CA . ASP B 1 20 ? -14.977 -7.297 6.867 1 97.56 20 ASP B CA 1
ATOM 1588 C C . ASP B 1 20 ? -14.906 -5.777 7.004 1 97.56 20 ASP B C 1
ATOM 1590 O O . ASP B 1 20 ? -13.82 -5.199 7 1 97.56 20 ASP B O 1
ATOM 1594 N N . LEU B 1 21 ? -16.047 -5.168 7.074 1 97.69 21 LEU B N 1
ATOM 1595 C CA . LEU B 1 21 ? -16.109 -3.74 7.375 1 97.69 21 LEU B CA 1
ATOM 1596 C C . LEU B 1 21 ? -16.656 -3.5 8.773 1 97.69 21 LEU B C 1
ATOM 1598 O O . LEU B 1 21 ? -17.75 -3.982 9.102 1 97.69 21 LEU B O 1
ATOM 1602 N N . TYR B 1 22 ? -15.914 -2.814 9.555 1 97.94 22 TYR B N 1
ATOM 1603 C CA . TYR B 1 22 ? -16.328 -2.406 10.898 1 97.94 22 TYR B CA 1
ATOM 1604 C C . TYR B 1 22 ? -16.484 -0.894 10.977 1 97.94 22 TYR B C 1
ATOM 1606 O O . TYR B 1 22 ? -15.922 -0.156 10.172 1 97.94 22 TYR B O 1
ATOM 1614 N N . LYS B 1 23 ? -17.266 -0.513 11.938 1 97.31 23 LYS B N 1
ATOM 1615 C CA . LYS B 1 23 ? -17.422 0.896 12.289 1 97.31 23 LYS B CA 1
ATOM 1616 C C . LYS B 1 23 ? -16.828 1.175 13.672 1 97.31 23 LYS B C 1
ATOM 1618 O O . LYS B 1 23 ? -17.234 0.564 14.664 1 97.31 23 LYS B O 1
ATOM 1623 N N . ASP B 1 24 ? -15.906 2.016 13.672 1 96.75 24 ASP B N 1
ATOM 1624 C CA . ASP B 1 24 ? -15.305 2.471 14.922 1 96.75 24 ASP B CA 1
ATOM 1625 C C . ASP B 1 24 ? -15.93 3.789 15.383 1 96.75 24 ASP B C 1
ATOM 1627 O O . ASP B 1 24 ? -16.078 4.719 14.586 1 96.75 24 ASP B O 1
ATOM 1631 N N . LYS B 1 25 ? -16.281 3.814 16.578 1 96.88 25 LYS B N 1
ATOM 1632 C CA . LYS B 1 25 ? -16.625 5.086 17.203 1 96.88 25 LYS B CA 1
ATOM 1633 C C . LYS B 1 25 ? -15.406 5.738 17.844 1 96.88 25 LYS B C 1
ATOM 1635 O O . LYS B 1 25 ? -14.883 5.242 18.844 1 96.88 25 LYS B O 1
ATOM 1640 N N . MET B 1 26 ? -15.047 6.863 17.266 1 94.62 26 MET B N 1
ATOM 1641 C CA . MET B 1 26 ? -13.828 7.535 17.719 1 94.62 26 MET B CA 1
ATOM 1642 C C . MET B 1 26 ? -14.164 8.828 18.453 1 94.62 26 MET B C 1
ATOM 1644 O O . MET B 1 26 ? -14.945 9.648 17.969 1 94.62 26 MET B O 1
ATOM 1648 N N . GLN B 1 27 ? -13.594 8.953 19.656 1 94.38 27 GLN B N 1
ATOM 1649 C CA . GLN B 1 27 ? -13.742 10.195 20.406 1 94.38 27 GLN B CA 1
ATOM 1650 C C . GLN B 1 27 ? -12.531 11.109 20.219 1 94.38 27 GLN B C 1
ATOM 1652 O O . GLN B 1 27 ? -11.398 10.703 20.469 1 94.38 27 GLN B O 1
ATOM 1657 N N . TYR B 1 28 ? -12.883 12.32 19.844 1 91.06 28 TYR B N 1
ATOM 1658 C CA . TYR B 1 28 ? -11.852 13.328 19.641 1 91.06 28 TYR B CA 1
ATOM 1659 C C . TYR B 1 28 ? -11.516 14.039 20.938 1 91.06 28 TYR B C 1
ATOM 1661 O O . TYR B 1 28 ? -12.25 13.914 21.922 1 91.06 28 TYR B O 1
ATOM 1669 N N . PRO B 1 29 ? -10.383 14.727 20.969 1 85.94 29 PRO B N 1
ATOM 1670 C CA . PRO B 1 29 ? -9.992 15.43 22.188 1 85.94 29 PRO B CA 1
ATOM 1671 C C . PRO B 1 29 ? -11.039 16.438 22.656 1 85.94 29 PRO B C 1
ATOM 1673 O O . PRO B 1 29 ? -11.188 16.688 23.859 1 85.94 29 PRO B O 1
ATOM 1676 N N . ASP B 1 30 ? -11.75 16.969 21.766 1 87 30 ASP B N 1
ATOM 1677 C CA . ASP B 1 30 ? -12.758 17.969 22.125 1 87 30 ASP B CA 1
ATOM 1678 C C . ASP B 1 30 ? -14.039 17.297 22.625 1 87 30 ASP B C 1
ATOM 1680 O O . ASP B 1 30 ? -15.016 17.984 22.938 1 87 30 ASP B O 1
ATOM 1684 N N . GLY B 1 31 ? -14 16 22.609 1 89.94 31 GLY B N 1
ATOM 1685 C CA . GLY B 1 31 ? -15.133 15.25 23.141 1 89.94 31 GLY B CA 1
ATOM 1686 C C . GLY B 1 31 ? -16.094 14.781 22.062 1 89.94 31 GLY B C 1
ATOM 1687 O O . GLY B 1 31 ? -16.938 13.914 22.297 1 89.94 31 GLY B O 1
ATOM 1688 N N . SER B 1 32 ? -15.938 15.344 20.844 1 92.56 32 SER B N 1
ATOM 1689 C CA . SER B 1 32 ? -16.828 14.945 19.75 1 92.56 32 SER B CA 1
ATOM 1690 C C . SER B 1 32 ? -16.562 13.5 19.344 1 92.56 32 SER B C 1
ATOM 1692 O O . SER B 1 32 ? -15.461 12.984 19.516 1 92.56 32 SER B O 1
ATOM 1694 N N . ILE B 1 33 ? -17.672 12.93 18.859 1 94.25 33 ILE B N 1
ATOM 1695 C CA . ILE B 1 33 ? -17.609 11.531 18.438 1 94.25 33 ILE B CA 1
ATOM 1696 C C . ILE B 1 33 ? -17.797 11.43 16.938 1 94.25 33 ILE B C 1
ATOM 1698 O O . ILE B 1 33 ? -18.688 12.078 16.375 1 94.25 33 ILE B O 1
ATOM 1702 N N . HIS B 1 34 ? -16.922 10.695 16.312 1 93.62 34 HIS B N 1
ATOM 1703 C CA . HIS B 1 34 ? -16.984 10.461 14.875 1 93.62 34 HIS B CA 1
ATOM 1704 C C . HIS B 1 34 ? -16.891 8.977 14.555 1 93.62 34 HIS B C 1
ATOM 1706 O O . HIS B 1 34 ? -16.281 8.211 15.305 1 93.62 34 HIS B O 1
ATOM 1712 N N . ASN B 1 35 ? -17.547 8.602 13.453 1 94.94 35 ASN B N 1
ATOM 1713 C CA . ASN B 1 35 ? -17.453 7.23 12.984 1 94.94 35 ASN B CA 1
ATOM 1714 C C . ASN B 1 35 ? -16.344 7.062 11.945 1 94.94 35 ASN B C 1
ATOM 1716 O O . ASN B 1 35 ? -16.219 7.875 11.031 1 94.94 35 ASN B O 1
ATOM 1720 N N . TRP B 1 36 ? -15.562 6.039 12.203 1 95.44 36 TRP B N 1
ATOM 1721 C CA . TRP B 1 36 ? -14.508 5.699 11.258 1 95.44 36 TRP B CA 1
ATOM 1722 C C . TRP B 1 36 ? -14.734 4.305 10.68 1 95.44 36 TRP B C 1
ATOM 1724 O O . TRP B 1 36 ? -15.227 3.41 11.367 1 95.44 36 TRP B O 1
ATOM 1734 N N . ASP B 1 37 ? -14.453 4.207 9.383 1 97.56 37 ASP B N 1
ATOM 1735 C CA . ASP B 1 37 ? -14.469 2.889 8.758 1 97.56 37 ASP B CA 1
ATOM 1736 C C . ASP B 1 37 ? -13.195 2.111 9.094 1 97.56 37 ASP B C 1
ATOM 1738 O O . ASP B 1 37 ? -12.102 2.676 9.094 1 97.56 37 ASP B O 1
ATOM 1742 N N . PHE B 1 38 ? -13.367 0.827 9.414 1 98 38 PHE B N 1
ATOM 1743 C CA . PHE B 1 38 ? -12.25 -0.091 9.594 1 98 38 PHE B CA 1
ATOM 1744 C C . PHE B 1 38 ? -12.422 -1.333 8.727 1 98 38 PHE B C 1
ATOM 1746 O O . PHE B 1 38 ? -13.344 -2.121 8.938 1 98 38 PHE B O 1
ATOM 1753 N N . VAL B 1 39 ? -11.523 -1.486 7.742 1 97.94 39 VAL B N 1
ATOM 1754 C CA . VAL B 1 39 ? -11.5 -2.66 6.875 1 97.94 39 VAL B CA 1
ATOM 1755 C C . VAL B 1 39 ? -10.625 -3.744 7.504 1 97.94 39 VAL B C 1
ATOM 1757 O O . VAL B 1 39 ? -9.391 -3.631 7.516 1 97.94 39 VAL B O 1
ATOM 1760 N N . CYS B 1 40 ? -11.211 -4.793 7.934 1 97.25 40 CYS B N 1
ATOM 1761 C CA . CYS B 1 40 ? -10.5 -5.887 8.586 1 97.25 40 CYS B CA 1
ATOM 1762 C C . CYS B 1 40 ? -10.266 -7.039 7.609 1 97.25 40 CYS B C 1
ATOM 1764 O O . CYS B 1 40 ? -11.203 -7.762 7.262 1 97.25 40 CYS B O 1
ATOM 1766 N N . HIS B 1 41 ? -9.133 -7.145 7.105 1 96.44 41 HIS B N 1
ATOM 1767 C CA . HIS B 1 41 ? -8.797 -8.32 6.309 1 96.44 41 HIS B CA 1
ATOM 1768 C C . HIS B 1 41 ? -8.812 -9.586 7.16 1 96.44 41 HIS B C 1
ATOM 1770 O O . HIS B 1 41 ? -8.133 -9.656 8.188 1 96.44 41 HIS B O 1
ATOM 1776 N N . LYS B 1 42 ? -9.477 -10.594 6.75 1 93.06 42 LYS B N 1
ATOM 1777 C CA . LYS B 1 42 ? -9.766 -11.758 7.582 1 93.06 42 LYS B CA 1
ATOM 1778 C C . LYS B 1 42 ? -8.492 -12.539 7.898 1 93.06 42 LYS B C 1
ATOM 1780 O O . LYS B 1 42 ? -8.344 -13.07 9 1 93.06 42 LYS B O 1
ATOM 1785 N N . LYS B 1 43 ? -7.641 -12.672 6.98 1 89.25 43 LYS B N 1
ATOM 1786 C CA . LYS B 1 43 ? -6.375 -13.352 7.246 1 89.25 43 LYS B CA 1
ATOM 1787 C C . LYS B 1 43 ? -5.383 -12.414 7.93 1 89.25 43 LYS B C 1
ATOM 1789 O O . LYS B 1 43 ? -4.57 -12.852 8.75 1 89.25 43 LYS B O 1
ATOM 1794 N N . GLY B 1 44 ? -5.469 -11.07 7.527 1 85.75 44 GLY B N 1
ATOM 1795 C CA . GLY B 1 44 ? -4.691 -10.023 8.172 1 85.75 44 GLY B CA 1
ATOM 1796 C C . GLY B 1 44 ? -3.266 -9.945 7.664 1 85.75 44 GLY B C 1
ATOM 1797 O O . GLY B 1 44 ? -2.557 -8.969 7.941 1 85.75 44 GLY B O 1
ATOM 1798 N N . TYR B 1 45 ? -2.812 -11 7.035 1 87.06 45 TYR B N 1
ATOM 1799 C CA . TYR B 1 45 ? -1.437 -10.953 6.555 1 87.06 45 TYR B CA 1
ATOM 1800 C C . TYR B 1 45 ? -1.258 -11.828 5.324 1 87.06 45 TYR B C 1
ATOM 1802 O O . TYR B 1 45 ? -2.094 -12.695 5.043 1 87.06 45 TYR B O 1
ATOM 1810 N N . GLY B 1 46 ? -0.25 -11.531 4.512 1 94.88 46 GLY B N 1
ATOM 1811 C CA . GLY B 1 46 ? 0.165 -12.289 3.34 1 94.88 46 GLY B CA 1
ATOM 1812 C C . GLY B 1 46 ? 1.665 -12.258 3.113 1 94.88 46 GLY B C 1
ATOM 1813 O O . GLY B 1 46 ? 2.41 -11.703 3.92 1 94.88 46 GLY B O 1
ATOM 1814 N N . ALA B 1 47 ? 2.084 -13.047 2.199 1 98.06 47 ALA B N 1
ATOM 1815 C CA . ALA B 1 47 ? 3.496 -13.125 1.833 1 98.06 47 ALA B CA 1
ATOM 1816 C C . ALA B 1 47 ? 3.707 -12.719 0.376 1 98.06 47 ALA B C 1
ATOM 1818 O O . ALA B 1 47 ? 2.893 -13.047 -0.49 1 98.06 47 ALA B O 1
ATOM 1819 N N . CYS B 1 48 ? 4.75 -12.023 0.155 1 98.75 48 CYS B N 1
ATOM 1820 C CA . CYS B 1 48 ? 5.195 -11.609 -1.173 1 98.75 48 CYS B CA 1
ATOM 1821 C C . CYS B 1 48 ? 6.645 -12.016 -1.41 1 98.75 48 CYS B C 1
ATOM 1823 O O . CYS B 1 48 ? 7.406 -12.203 -0.459 1 98.75 48 CYS B O 1
ATOM 1825 N N . ILE B 1 49 ? 6.992 -12.164 -2.65 1 98.94 49 ILE B N 1
ATOM 1826 C CA . ILE B 1 49 ? 8.344 -12.617 -2.951 1 98.94 49 ILE B CA 1
ATOM 1827 C C . ILE B 1 49 ? 8.953 -11.75 -4.055 1 98.94 49 ILE B C 1
ATOM 1829 O O . ILE B 1 49 ? 8.305 -11.492 -5.074 1 98.94 49 ILE B O 1
ATOM 1833 N N . LEU B 1 50 ? 10.094 -11.234 -3.85 1 98.94 50 LEU B N 1
ATOM 1834 C CA . LEU B 1 50 ? 10.93 -10.695 -4.91 1 98.94 50 LEU B CA 1
ATOM 1835 C C . LEU B 1 50 ? 11.938 -11.734 -5.391 1 98.94 50 LEU B C 1
ATOM 1837 O O . LEU B 1 50 ? 13 -11.898 -4.781 1 98.94 50 LEU B O 1
ATOM 1841 N N . PRO B 1 51 ? 11.594 -12.391 -6.426 1 98.94 51 PRO B N 1
ATOM 1842 C CA . PRO B 1 51 ? 12.484 -13.445 -6.922 1 98.94 51 PRO B CA 1
ATOM 1843 C C . PRO B 1 51 ? 13.609 -12.906 -7.797 1 98.94 51 PRO B C 1
ATOM 1845 O O . PRO B 1 51 ? 13.352 -12.234 -8.805 1 98.94 51 PRO B O 1
ATOM 1848 N N . VAL B 1 52 ? 14.797 -13.203 -7.477 1 98.94 52 VAL B N 1
ATOM 1849 C CA . VAL B 1 52 ? 15.969 -12.82 -8.25 1 98.94 52 VAL B CA 1
ATOM 1850 C C . VAL B 1 52 ? 16.594 -14.062 -8.883 1 98.94 52 VAL B C 1
ATOM 1852 O O . VAL B 1 52 ? 16.922 -15.031 -8.188 1 98.94 52 VAL B O 1
ATOM 1855 N N . LEU B 1 53 ? 16.719 -14.062 -10.172 1 98.81 53 LEU B N 1
ATOM 1856 C CA . LEU B 1 53 ? 17.312 -15.172 -10.922 1 98.81 53 LEU B CA 1
ATOM 1857 C C . LEU B 1 53 ? 18.828 -15.18 -10.766 1 98.81 53 LEU B C 1
ATOM 1859 O O . LEU B 1 53 ? 19.422 -14.203 -10.297 1 98.81 53 LEU B O 1
ATOM 1863 N N . PRO B 1 54 ? 19.484 -16.266 -11.188 1 98.56 54 PRO B N 1
ATOM 1864 C CA . PRO B 1 54 ? 20.922 -16.375 -11.031 1 98.56 54 PRO B CA 1
ATOM 1865 C C . PRO B 1 54 ? 21.688 -15.266 -11.758 1 98.56 54 PRO B C 1
ATOM 1867 O O . PRO B 1 54 ? 22.766 -14.859 -11.328 1 98.56 54 PRO B O 1
ATOM 1870 N N . ASP B 1 55 ? 21.109 -14.719 -12.82 1 98.44 55 ASP B N 1
ATOM 1871 C CA . ASP B 1 55 ? 21.781 -13.695 -13.602 1 98.44 55 ASP B CA 1
ATOM 1872 C C . ASP B 1 55 ? 21.469 -12.297 -13.07 1 98.44 55 ASP B C 1
ATOM 1874 O O . ASP B 1 55 ? 21.844 -11.289 -13.672 1 98.44 55 ASP B O 1
ATOM 1878 N N . GLY B 1 56 ? 20.703 -12.203 -12.016 1 98.44 56 GLY B N 1
ATOM 1879 C CA . GLY B 1 56 ? 20.453 -10.93 -11.359 1 98.44 56 GLY B CA 1
ATOM 1880 C C . GLY B 1 56 ? 19.141 -10.289 -11.789 1 98.44 56 GLY B C 1
ATOM 1881 O O . GLY B 1 56 ? 18.688 -9.328 -11.164 1 98.44 56 GLY B O 1
ATOM 1882 N N . ARG B 1 57 ? 18.516 -10.836 -12.859 1 98.81 57 ARG B N 1
ATOM 1883 C CA . ARG B 1 57 ? 17.25 -10.281 -13.305 1 98.81 57 ARG B CA 1
ATOM 1884 C C . ARG B 1 57 ? 16.109 -10.695 -12.383 1 98.81 57 ARG B C 1
ATOM 1886 O O . ARG B 1 57 ? 16.234 -11.664 -11.625 1 98.81 57 ARG B O 1
ATOM 1893 N N . ILE B 1 58 ? 15.07 -9.953 -12.352 1 98.88 58 ILE B N 1
ATOM 1894 C CA . ILE B 1 58 ? 13.945 -10.141 -11.438 1 98.88 58 ILE B CA 1
ATOM 1895 C C . ILE B 1 58 ? 12.773 -10.773 -12.188 1 98.88 58 ILE B C 1
ATOM 1897 O O . ILE B 1 58 ? 12.438 -10.352 -13.297 1 98.88 58 ILE B O 1
ATOM 1901 N N . LEU B 1 59 ? 12.203 -11.789 -11.625 1 98.88 59 LEU B N 1
ATOM 1902 C CA . LEU B 1 59 ? 11.023 -12.469 -12.148 1 98.88 59 LEU B CA 1
ATOM 1903 C C . LEU B 1 59 ? 9.75 -11.852 -11.586 1 98.88 59 LEU B C 1
ATOM 1905 O O . LEU B 1 59 ? 9.562 -11.82 -10.367 1 98.88 59 LEU B O 1
ATOM 1909 N N . LEU B 1 60 ? 8.906 -11.273 -12.414 1 98.81 60 LEU B N 1
ATOM 1910 C CA . LEU B 1 60 ? 7.59 -10.758 -12.047 1 98.81 60 LEU B CA 1
ATOM 1911 C C . LEU B 1 60 ? 6.484 -11.578 -12.711 1 98.81 60 LEU B C 1
ATOM 1913 O O . LEU B 1 60 ? 6.758 -12.445 -13.539 1 98.81 60 LEU B O 1
ATOM 1917 N N . ILE B 1 61 ? 5.281 -11.312 -12.305 1 98.25 61 ILE B N 1
ATOM 1918 C CA . ILE B 1 61 ? 4.133 -11.969 -12.93 1 98.25 61 ILE B CA 1
ATOM 1919 C C . ILE B 1 61 ? 3.166 -10.906 -13.461 1 98.25 61 ILE B C 1
ATOM 1921 O O . ILE B 1 61 ? 3.09 -9.805 -12.922 1 98.25 61 ILE B O 1
ATOM 1925 N N . ARG B 1 62 ? 2.52 -11.172 -14.484 1 96.94 62 ARG B N 1
ATOM 1926 C CA . ARG B 1 62 ? 1.417 -10.383 -15.031 1 96.94 62 ARG B CA 1
ATOM 1927 C C . ARG B 1 62 ? 0.072 -11.016 -14.688 1 96.94 62 ARG B C 1
ATOM 1929 O O . ARG B 1 62 ? -0.137 -12.211 -14.922 1 96.94 62 ARG B O 1
ATOM 1936 N N . GLN B 1 63 ? -0.798 -10.32 -14.141 1 93.31 63 GLN B N 1
ATOM 1937 C CA . GLN B 1 63 ? -2.088 -10.82 -13.68 1 93.31 63 GLN B CA 1
ATOM 1938 C C . GLN B 1 63 ? -3.166 -9.75 -13.781 1 93.31 63 GLN B C 1
ATOM 1940 O O . GLN B 1 63 ? -2.906 -8.57 -13.516 1 93.31 63 GLN B O 1
ATOM 1945 N N . TYR B 1 64 ? -4.375 -10.133 -14.148 1 93 64 TYR B N 1
ATOM 1946 C CA . TYR B 1 64 ? -5.516 -9.227 -14.156 1 93 64 TYR B CA 1
ATOM 1947 C C . TYR B 1 64 ? -6.059 -9.023 -12.742 1 93 64 TYR B C 1
ATOM 1949 O O . TYR B 1 64 ? -6.297 -9.984 -12.016 1 93 64 TYR B O 1
ATOM 1957 N N . ARG B 1 65 ? -6.223 -7.805 -12.383 1 93.69 65 ARG B N 1
ATOM 1958 C CA . ARG B 1 65 ? -6.789 -7.414 -11.094 1 93.69 65 ARG B CA 1
ATOM 1959 C C . ARG B 1 65 ? -8.109 -6.672 -11.273 1 93.69 65 ARG B C 1
ATOM 1961 O O . ARG B 1 65 ? -8.117 -5.488 -11.617 1 93.69 65 ARG B O 1
ATOM 1968 N N . PRO B 1 66 ? -9.148 -7.281 -10.945 1 92.69 66 PRO B N 1
ATOM 1969 C CA . PRO B 1 66 ? -10.453 -6.668 -11.18 1 92.69 66 PRO B CA 1
ATOM 1970 C C . PRO B 1 66 ? -10.648 -5.371 -10.398 1 92.69 66 PRO B C 1
ATOM 1972 O O . PRO B 1 66 ? -11.344 -4.465 -10.867 1 92.69 66 PRO B O 1
ATOM 1975 N N . ALA B 1 67 ? -10.133 -5.27 -9.227 1 93.31 67 ALA B N 1
ATOM 1976 C CA . ALA B 1 67 ? -10.344 -4.102 -8.367 1 93.31 67 ALA B CA 1
ATOM 1977 C C . ALA B 1 67 ? -9.797 -2.838 -9.031 1 93.31 67 ALA B C 1
ATOM 1979 O O . ALA B 1 67 ? -10.328 -1.744 -8.82 1 93.31 67 ALA B O 1
ATOM 1980 N N . VAL B 1 68 ? -8.758 -3.031 -9.82 1 93.75 68 VAL B N 1
ATOM 1981 C CA . VAL B 1 68 ? -8.195 -1.876 -10.516 1 93.75 68 VAL B CA 1
ATOM 1982 C C . VAL B 1 68 ? -8.477 -1.985 -12.016 1 93.75 68 VAL B C 1
ATOM 1984 O O . VAL B 1 68 ? -8 -1.17 -12.805 1 93.75 68 VAL B O 1
ATOM 1987 N N . ASP B 1 69 ? -9.203 -3.006 -12.438 1 92.44 69 ASP B N 1
ATOM 1988 C CA . ASP B 1 69 ? -9.68 -3.285 -13.797 1 92.44 69 ASP B CA 1
ATOM 1989 C C . ASP B 1 69 ? -8.531 -3.191 -14.805 1 92.44 69 ASP B C 1
ATOM 1991 O O . ASP B 1 69 ? -8.648 -2.488 -15.812 1 92.44 69 ASP B O 1
ATOM 1995 N N . ASP B 1 70 ? -7.484 -3.799 -14.523 1 93.62 70 ASP B N 1
ATOM 1996 C CA . ASP B 1 70 ? -6.293 -3.781 -15.367 1 93.62 70 ASP B CA 1
ATOM 1997 C C . ASP B 1 70 ? -5.445 -5.035 -15.148 1 93.62 70 ASP B C 1
ATOM 1999 O O . ASP B 1 70 ? -5.578 -5.707 -14.125 1 93.62 70 ASP B O 1
ATOM 2003 N N . THR B 1 71 ? -4.703 -5.391 -16.234 1 95.31 71 THR B N 1
ATOM 2004 C CA . THR B 1 71 ? -3.633 -6.367 -16.078 1 95.31 71 THR B CA 1
ATOM 2005 C C . THR B 1 71 ? -2.336 -5.688 -15.656 1 95.31 71 THR B C 1
ATOM 2007 O O . THR B 1 71 ? -1.862 -4.766 -16.312 1 95.31 71 THR B O 1
ATOM 2010 N N . ILE B 1 72 ? -1.823 -6.156 -14.555 1 97.25 72 ILE B N 1
ATOM 2011 C CA . ILE B 1 72 ? -0.691 -5.41 -14.016 1 97.25 72 ILE B CA 1
ATOM 2012 C C . ILE B 1 72 ? 0.501 -6.348 -13.836 1 97.25 72 ILE B C 1
ATOM 2014 O O . ILE B 1 72 ? 0.341 -7.57 -13.805 1 97.25 72 ILE B O 1
ATOM 2018 N N . LEU B 1 73 ? 1.68 -5.738 -13.766 1 98.25 73 LEU B N 1
ATOM 2019 C CA . LEU B 1 73 ? 2.916 -6.41 -13.383 1 98.25 73 LEU B CA 1
ATOM 2020 C C . LEU B 1 73 ? 3.131 -6.332 -11.875 1 98.25 73 LEU B C 1
ATOM 2022 O O . LEU B 1 73 ? 3.035 -5.254 -11.281 1 98.25 73 LEU B O 1
ATOM 2026 N N . GLU B 1 74 ? 3.379 -7.477 -11.273 1 98.69 74 GLU B N 1
ATOM 2027 C CA . GLU B 1 74 ? 3.555 -7.477 -9.82 1 98.69 74 GLU B CA 1
ATOM 2028 C C . GLU B 1 74 ? 4.453 -8.625 -9.375 1 98.69 74 GLU B C 1
ATOM 2030 O O . GLU B 1 74 ? 4.738 -9.539 -10.156 1 98.69 74 GLU B O 1
ATOM 2035 N N . ILE B 1 75 ? 4.941 -8.516 -8.133 1 98.88 75 ILE B N 1
ATOM 2036 C CA . ILE B 1 75 ? 5.656 -9.641 -7.539 1 98.88 75 ILE B CA 1
ATOM 2037 C C . ILE B 1 75 ? 4.664 -10.719 -7.121 1 98.88 75 ILE B C 1
ATOM 2039 O O . ILE B 1 75 ? 3.521 -10.422 -6.77 1 98.88 75 ILE B O 1
ATOM 2043 N N . PRO B 1 76 ? 5.094 -11.984 -7.242 1 98.44 76 PRO B N 1
ATOM 2044 C CA . PRO B 1 76 ? 4.203 -13.023 -6.73 1 98.44 76 PRO B CA 1
ATOM 2045 C C . PRO B 1 76 ? 3.883 -12.859 -5.246 1 98.44 76 PRO B C 1
ATOM 2047 O O . PRO B 1 76 ? 4.73 -12.391 -4.48 1 98.44 76 PRO B O 1
ATOM 2050 N N . ALA B 1 77 ? 2.719 -13.227 -4.922 1 97.5 77 ALA B N 1
ATOM 2051 C CA . ALA B 1 77 ? 2.225 -13.055 -3.557 1 97.5 77 ALA B CA 1
ATOM 2052 C C . ALA B 1 77 ? 1.055 -13.984 -3.273 1 97.5 77 ALA B C 1
ATOM 2054 O O . ALA B 1 77 ? 0.477 -14.57 -4.195 1 97.5 77 ALA B O 1
ATOM 2055 N N . GLY B 1 78 ? 0.688 -14.102 -2.004 1 95.12 78 GLY B N 1
ATOM 2056 C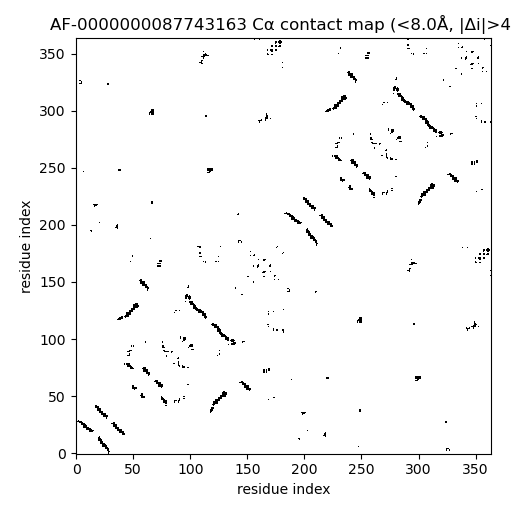 CA . GLY B 1 78 ? -0.476 -14.883 -1.621 1 95.12 78 GLY B CA 1
ATOM 2057 C C . GLY B 1 78 ? -0.799 -14.789 -0.142 1 95.12 78 GLY B C 1
ATOM 2058 O O . GLY B 1 78 ? 0.039 -14.359 0.656 1 95.12 78 GLY B O 1
ATOM 2059 N N . GLY B 1 79 ? -1.971 -15.234 0.145 1 93.38 79 GLY B N 1
ATOM 2060 C CA . GLY B 1 79 ? -2.404 -15.242 1.532 1 93.38 79 GLY B CA 1
ATOM 2061 C C . GLY B 1 79 ? -1.962 -16.484 2.285 1 93.38 79 GLY B C 1
ATOM 2062 O O . GLY B 1 79 ? -1.801 -17.547 1.692 1 93.38 79 GLY B O 1
ATOM 2063 N N . ILE B 1 80 ? -1.82 -16.266 3.539 1 92.94 80 ILE B N 1
ATOM 2064 C CA . ILE B 1 80 ? -1.461 -17.375 4.414 1 92.94 80 ILE B CA 1
ATOM 2065 C C . ILE B 1 80 ? -2.592 -18.406 4.438 1 92.94 80 ILE B C 1
ATOM 2067 O O . ILE B 1 80 ? -3.77 -18.047 4.492 1 92.94 80 ILE B O 1
ATOM 2071 N N . GLU B 1 81 ? -2.281 -19.625 4.355 1 91.69 81 GLU B N 1
ATOM 2072 C CA . GLU B 1 81 ? -3.23 -20.734 4.473 1 91.69 81 GLU B CA 1
ATOM 2073 C C . GLU B 1 81 ? -3.133 -21.391 5.844 1 91.69 81 GLU B C 1
ATOM 2075 O O . GLU B 1 81 ? -2.123 -21.25 6.539 1 91.69 81 GLU B O 1
ATOM 2080 N N . PRO B 1 82 ? -4.156 -22.125 6.172 1 90.69 82 PRO B N 1
ATOM 2081 C CA . PRO B 1 82 ? -4.164 -22.75 7.496 1 90.69 82 PRO B CA 1
ATOM 2082 C C . PRO B 1 82 ? -2.957 -23.656 7.734 1 90.69 82 PRO B C 1
ATOM 2084 O O . PRO B 1 82 ? -2.457 -23.734 8.859 1 90.69 82 PRO B O 1
ATOM 2087 N N . ASP B 1 83 ? -2.455 -24.25 6.754 1 91.44 83 ASP B N 1
ATOM 2088 C CA . ASP B 1 83 ? -1.367 -25.203 6.91 1 91.44 83 ASP B CA 1
ATOM 2089 C C . ASP B 1 83 ? -0.008 -24.516 6.844 1 91.44 83 ASP B C 1
ATOM 2091 O O . ASP B 1 83 ? 1.028 -25.141 7.062 1 91.44 83 ASP B O 1
ATOM 2095 N N . ASP B 1 84 ? 0.021 -23.203 6.594 1 92.38 84 ASP B N 1
ATOM 2096 C CA . ASP B 1 84 ? 1.282 -22.469 6.578 1 92.38 84 ASP B CA 1
ATOM 2097 C C . ASP B 1 84 ? 1.777 -22.203 8 1 92.38 84 ASP B C 1
ATOM 2099 O O . ASP B 1 84 ? 1.122 -21.5 8.773 1 92.38 84 ASP B O 1
ATOM 2103 N N . GLU B 1 85 ? 2.873 -22.703 8.383 1 94.12 85 GLU B N 1
ATOM 2104 C CA . GLU B 1 85 ? 3.438 -22.5 9.711 1 94.12 85 GLU B CA 1
ATOM 2105 C C . GLU B 1 85 ? 3.975 -21.094 9.891 1 94.12 85 GLU B C 1
ATOM 2107 O O . GLU B 1 85 ? 4.211 -20.641 11.008 1 94.12 85 GLU B O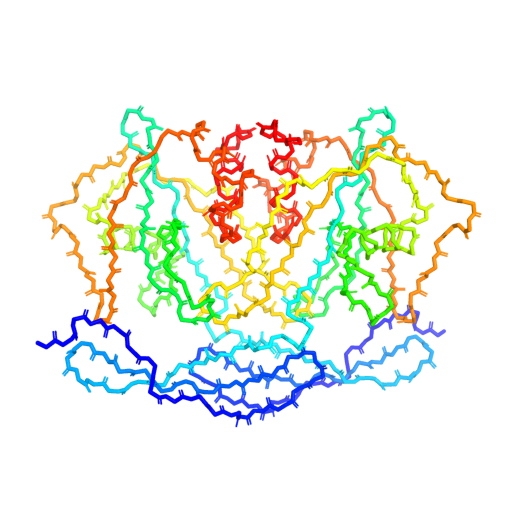 1
ATOM 2112 N N . SER B 1 86 ? 4.242 -20.438 8.812 1 95.81 86 SER B N 1
ATOM 2113 C CA . SER B 1 86 ? 4.77 -19.078 8.805 1 95.81 86 SER B CA 1
ATOM 2114 C C . SER B 1 86 ? 4.562 -18.406 7.449 1 95.81 86 SER B C 1
ATOM 2116 O O . SER B 1 86 ? 4.211 -19.078 6.473 1 95.81 86 SER B O 1
ATOM 2118 N N . THR B 1 87 ? 4.762 -17.125 7.418 1 96.81 87 THR B N 1
ATOM 2119 C CA . THR B 1 87 ? 4.676 -16.406 6.152 1 96.81 87 THR B CA 1
ATOM 2120 C C . THR B 1 87 ? 5.785 -16.844 5.203 1 96.81 87 THR B C 1
ATOM 2122 O O . THR B 1 87 ? 5.625 -16.781 3.982 1 96.81 87 THR B O 1
ATOM 2125 N N . LEU B 1 88 ? 6.93 -17.297 5.742 1 98.12 88 LEU B N 1
ATOM 2126 C CA . LEU B 1 88 ? 8 -17.797 4.895 1 98.12 88 LEU B CA 1
ATOM 2127 C C . LEU B 1 88 ? 7.555 -19.047 4.141 1 98.12 88 LEU B C 1
ATOM 2129 O O . LEU B 1 88 ? 7.824 -19.188 2.945 1 98.12 88 LEU B O 1
ATOM 2133 N N . VAL B 1 89 ? 6.898 -19.938 4.859 1 97.75 89 VAL B N 1
ATOM 2134 C CA . VAL B 1 89 ? 6.375 -21.141 4.227 1 97.75 89 VAL B CA 1
ATOM 2135 C C . VAL B 1 89 ? 5.375 -20.75 3.139 1 97.75 89 VAL B C 1
ATOM 2137 O O . VAL B 1 89 ? 5.402 -21.312 2.037 1 97.75 89 VAL B O 1
ATOM 2140 N N . CYS B 1 90 ? 4.527 -19.797 3.436 1 97.38 90 CYS B N 1
ATOM 2141 C CA . CYS B 1 90 ? 3.58 -19.281 2.459 1 97.38 90 CYS B CA 1
ATOM 2142 C C . CYS B 1 90 ? 4.305 -18.719 1.237 1 97.38 90 CYS B C 1
ATOM 2144 O O . CYS B 1 90 ? 3.928 -19.016 0.102 1 97.38 90 CYS B O 1
ATOM 2146 N N . ALA B 1 91 ? 5.355 -17.969 1.481 1 98.31 91 ALA B N 1
ATOM 2147 C CA . ALA B 1 91 ? 6.125 -17.359 0.401 1 98.31 91 ALA B CA 1
ATOM 2148 C C . ALA B 1 91 ? 6.711 -18.422 -0.521 1 98.31 91 ALA B C 1
ATOM 2150 O O . ALA B 1 91 ? 6.609 -18.312 -1.746 1 98.31 91 ALA B O 1
ATOM 2151 N N . LYS B 1 92 ? 7.312 -19.422 0.084 1 97.81 92 LYS B N 1
ATOM 2152 C CA . LYS B 1 92 ? 7.918 -20.5 -0.689 1 97.81 92 LYS B CA 1
ATOM 2153 C C . LYS B 1 92 ? 6.875 -21.219 -1.54 1 97.81 92 LYS B C 1
ATOM 2155 O O . LYS B 1 92 ? 7.109 -21.484 -2.719 1 97.81 92 LYS B O 1
ATOM 2160 N N . ARG B 1 93 ? 5.777 -21.516 -0.943 1 95.94 93 ARG B N 1
ATOM 2161 C CA . ARG B 1 93 ? 4.691 -22.172 -1.656 1 95.94 93 ARG B CA 1
ATOM 2162 C C . ARG B 1 93 ? 4.191 -21.312 -2.814 1 95.94 93 ARG B C 1
ATOM 2164 O O . ARG B 1 93 ? 4.07 -21.797 -3.943 1 95.94 93 ARG B O 1
ATOM 2171 N N . GLU B 1 94 ? 3.932 -20.031 -2.592 1 96.94 94 GLU B N 1
ATOM 2172 C CA . GLU B 1 94 ? 3.367 -19.125 -3.592 1 96.94 94 GLU B CA 1
ATOM 2173 C C . GLU B 1 94 ? 4.34 -18.906 -4.746 1 96.94 94 GLU B C 1
ATOM 2175 O O . GLU B 1 94 ? 3.922 -18.734 -5.891 1 96.94 94 GLU B O 1
ATOM 2180 N N . LEU B 1 95 ? 5.648 -18.828 -4.434 1 98.25 95 LEU B N 1
ATOM 2181 C CA . LEU B 1 95 ? 6.641 -18.703 -5.492 1 98.25 95 LEU B CA 1
ATOM 2182 C C . LEU B 1 95 ? 6.52 -19.828 -6.504 1 98.25 95 LEU B C 1
ATOM 2184 O O . LEU B 1 95 ? 6.461 -19.594 -7.711 1 98.25 95 LEU B O 1
ATOM 2188 N N . VAL B 1 96 ? 6.418 -21.031 -6.02 1 97.38 96 VAL B N 1
ATOM 2189 C CA . VAL B 1 96 ? 6.32 -22.188 -6.895 1 97.38 96 VAL B CA 1
ATOM 2190 C C . VAL B 1 96 ? 4.98 -22.172 -7.629 1 97.38 96 VAL B C 1
ATOM 2192 O O . VAL B 1 96 ? 4.934 -22.312 -8.852 1 97.38 96 VAL B O 1
ATOM 2195 N N . GLU B 1 97 ? 3.916 -21.969 -6.949 1 95.75 97 GLU B N 1
ATOM 2196 C CA . GLU B 1 97 ? 2.574 -22.047 -7.516 1 95.75 97 GLU B CA 1
ATOM 2197 C C . GLU B 1 97 ? 2.389 -21.016 -8.633 1 95.75 97 GLU B C 1
ATOM 2199 O O . GLU B 1 97 ? 1.856 -21.344 -9.695 1 95.75 97 GLU B O 1
ATOM 2204 N N . GLU B 1 98 ? 2.844 -19.812 -8.406 1 96.5 98 GLU B N 1
ATOM 2205 C CA . GLU B 1 98 ? 2.512 -18.734 -9.336 1 96.5 98 GLU B CA 1
ATOM 2206 C C . GLU B 1 98 ? 3.559 -18.609 -10.438 1 96.5 98 GLU B C 1
ATOM 2208 O O . GLU B 1 98 ? 3.266 -18.109 -11.523 1 96.5 98 GLU B O 1
ATOM 2213 N N . THR B 1 99 ? 4.805 -19.016 -10.203 1 97.62 99 THR B N 1
ATOM 2214 C CA . THR B 1 99 ? 5.855 -18.703 -11.164 1 97.62 99 THR B CA 1
ATOM 2215 C C . THR B 1 99 ? 6.504 -19.984 -11.695 1 97.62 99 THR B C 1
ATOM 2217 O O . THR B 1 99 ? 7.188 -19.953 -12.719 1 97.62 99 THR B O 1
ATOM 2220 N N . GLY B 1 100 ? 6.371 -21.125 -10.969 1 97.5 100 GLY B N 1
ATOM 2221 C CA . GLY B 1 100 ? 7.066 -22.359 -11.312 1 97.5 100 GLY B CA 1
ATOM 2222 C C . GLY B 1 100 ? 8.539 -22.344 -10.938 1 97.5 100 GLY B C 1
ATOM 2223 O O . GLY B 1 100 ? 9.305 -23.203 -11.375 1 97.5 100 GLY B O 1
ATOM 2224 N N . TYR B 1 101 ? 8.969 -21.359 -10.195 1 98.31 101 TYR B N 1
ATOM 2225 C CA . TYR B 1 101 ? 10.352 -21.266 -9.742 1 98.31 101 TYR B CA 1
ATOM 2226 C C . TYR B 1 101 ? 10.453 -21.562 -8.25 1 98.31 101 TYR B C 1
ATOM 2228 O O . TYR B 1 101 ? 9.453 -21.516 -7.527 1 98.31 101 TYR B O 1
ATOM 2236 N N . THR B 1 102 ? 11.609 -21.844 -7.812 1 98.19 102 THR B N 1
ATOM 2237 C CA . THR B 1 102 ? 11.922 -22.078 -6.406 1 98.19 102 THR B CA 1
ATOM 2238 C C . THR B 1 102 ? 13.297 -21.516 -6.055 1 98.19 102 THR B C 1
ATOM 2240 O O . THR B 1 102 ? 14 -21.016 -6.922 1 98.19 102 THR B O 1
ATOM 2243 N N . SER B 1 103 ? 13.594 -21.516 -4.738 1 98.5 103 SER B N 1
ATOM 2244 C CA . SER B 1 103 ? 14.898 -21.094 -4.238 1 98.5 103 SER B CA 1
ATOM 2245 C C . SER B 1 103 ? 15.172 -21.688 -2.857 1 98.5 103 SER B C 1
ATOM 2247 O O . SER B 1 103 ? 14.242 -21.938 -2.09 1 98.5 103 SER B O 1
ATOM 2249 N N . ASP B 1 104 ? 16.438 -21.828 -2.543 1 97.44 104 ASP B N 1
ATOM 2250 C CA . ASP B 1 104 ? 16.859 -22.234 -1.204 1 97.44 104 ASP B CA 1
ATOM 2251 C C . ASP B 1 104 ? 17.406 -21.031 -0.426 1 97.44 104 ASP B C 1
ATOM 2253 O O . ASP B 1 104 ? 17.859 -21.188 0.716 1 97.44 104 ASP B O 1
ATOM 2257 N N . GLU B 1 105 ? 17.391 -19.828 -0.992 1 98.56 105 GLU B N 1
ATOM 2258 C CA . GLU B 1 105 ? 17.984 -18.625 -0.386 1 98.56 105 GLU B CA 1
ATOM 2259 C C . GLU B 1 105 ? 16.922 -17.547 -0.198 1 98.56 105 GLU B C 1
ATOM 2261 O O . GLU B 1 105 ? 16.828 -16.625 -1.017 1 98.56 105 GLU B O 1
ATOM 2266 N N . PHE B 1 106 ? 16.219 -17.688 0.903 1 98.69 106 PHE B N 1
ATOM 2267 C CA . PHE B 1 106 ? 15.227 -16.688 1.267 1 98.69 106 PHE B CA 1
ATOM 2268 C C . PHE B 1 106 ? 15.734 -15.812 2.408 1 98.69 106 PHE B C 1
ATOM 2270 O O . PHE B 1 106 ? 16.391 -16.297 3.332 1 98.69 106 PHE B O 1
ATOM 2277 N N . SER B 1 107 ? 15.461 -14.57 2.377 1 98.62 107 SER B N 1
ATOM 2278 C CA . SER B 1 107 ? 15.633 -13.656 3.498 1 98.62 107 SER B CA 1
ATOM 2279 C C . SER B 1 107 ? 14.469 -12.672 3.59 1 98.62 107 SER B C 1
ATOM 2281 O O . SER B 1 107 ? 13.828 -12.367 2.58 1 98.62 107 SER B O 1
ATOM 2283 N N . HIS B 1 108 ? 14.094 -12.281 4.742 1 98.5 108 HIS B N 1
ATOM 2284 C CA . HIS B 1 108 ? 13.07 -11.266 4.941 1 98.5 108 HIS B CA 1
ATOM 2285 C C . HIS B 1 108 ? 13.562 -9.891 4.488 1 98.5 108 HIS B C 1
ATOM 2287 O O . HIS B 1 108 ? 14.562 -9.391 4.996 1 98.5 108 HIS B O 1
ATOM 2293 N N . LEU B 1 109 ? 12.953 -9.328 3.549 1 98.62 109 LEU B N 1
ATOM 2294 C CA . LEU B 1 109 ? 13.375 -8.039 3.008 1 98.62 109 LEU B CA 1
ATOM 2295 C C . LEU B 1 109 ? 12.773 -6.895 3.814 1 98.62 109 LEU B C 1
ATOM 2297 O O . LEU B 1 109 ? 13.5 -6.039 4.324 1 98.62 109 LEU B O 1
ATOM 2301 N N . LEU B 1 110 ? 11.477 -6.863 3.916 1 98.38 110 LEU B N 1
ATOM 2302 C CA . LEU B 1 110 ? 10.766 -5.855 4.703 1 98.38 110 LEU B CA 1
ATOM 2303 C C . LEU B 1 110 ? 9.312 -6.262 4.918 1 98.38 110 LEU B C 1
ATOM 2305 O O . LEU B 1 110 ? 8.867 -7.289 4.402 1 98.38 110 LEU B O 1
ATOM 2309 N N . ARG B 1 111 ? 8.633 -5.602 5.773 1 98.25 111 ARG B N 1
ATOM 2310 C CA . ARG B 1 111 ? 7.199 -5.727 6.023 1 98.25 111 ARG B CA 1
ATOM 2311 C C . ARG B 1 111 ? 6.48 -4.41 5.746 1 98.25 111 ARG B C 1
ATOM 2313 O O . ARG B 1 111 ? 6.977 -3.338 6.094 1 98.25 111 ARG B O 1
ATOM 2320 N N . ILE B 1 112 ? 5.301 -4.5 5.09 1 98.44 112 ILE B N 1
ATOM 2321 C CA . ILE B 1 112 ? 4.551 -3.268 4.887 1 98.44 112 ILE B CA 1
ATOM 2322 C C . ILE B 1 112 ? 3.119 -3.445 5.395 1 98.44 112 ILE B C 1
ATOM 2324 O O . ILE B 1 112 ? 2.594 -4.559 5.41 1 98.44 112 ILE B O 1
ATOM 2328 N N . GLN B 1 113 ? 2.59 -2.381 5.867 1 97.62 113 GLN B N 1
ATOM 2329 C CA . GLN B 1 113 ? 1.158 -2.219 6.098 1 97.62 113 GLN B CA 1
ATOM 2330 C C . GLN B 1 113 ? 0.486 -1.534 4.91 1 97.62 113 GLN B C 1
ATOM 2332 O O . GLN B 1 113 ? 0.891 -0.443 4.504 1 97.62 113 GLN B O 1
ATOM 2337 N N . VAL B 1 114 ? -0.538 -2.076 4.359 1 96 114 VAL B N 1
ATOM 2338 C CA . VAL B 1 114 ? -1.032 -1.742 3.027 1 96 114 VAL B CA 1
ATOM 2339 C C . VAL B 1 114 ? -1.792 -0.418 3.074 1 96 114 VAL B C 1
ATOM 2341 O O . VAL B 1 114 ? -1.684 0.4 2.158 1 96 114 VAL B O 1
ATOM 2344 N N . ALA B 1 115 ? -2.639 -0.191 4.027 1 96.06 115 ALA B N 1
ATOM 2345 C CA . ALA B 1 115 ? -3.475 0.998 4.176 1 96.06 115 ALA B CA 1
ATOM 2346 C C . ALA B 1 115 ? -3.674 1.351 5.645 1 96.06 115 ALA B C 1
ATOM 2348 O O . ALA B 1 115 ? -4.738 1.099 6.215 1 96.06 115 ALA B O 1
ATOM 2349 N N . VAL B 1 116 ? -2.766 2.07 6.191 1 96.25 116 VAL B N 1
ATOM 2350 C CA . VAL B 1 116 ? -2.686 2.277 7.637 1 96.25 116 VAL B CA 1
ATOM 2351 C C . VAL B 1 116 ? -3.861 3.131 8.102 1 96.25 116 VAL B C 1
ATOM 2353 O O . VAL B 1 116 ? -4.184 3.158 9.289 1 96.25 116 VAL B O 1
ATOM 2356 N N . ALA B 1 117 ? -4.5 3.791 7.215 1 94.62 117 ALA B N 1
ATOM 2357 C CA . ALA B 1 117 ? -5.602 4.68 7.582 1 94.62 117 ALA B CA 1
ATOM 2358 C C . ALA B 1 117 ? -6.859 3.883 7.922 1 94.62 117 ALA B C 1
ATOM 2360 O O . ALA B 1 117 ? -7.688 4.332 8.719 1 94.62 117 ALA B O 1
ATOM 2361 N N . TYR B 1 118 ? -6.965 2.596 7.355 1 96.69 118 TYR B N 1
ATOM 2362 C CA . TYR B 1 118 ? -8.273 1.992 7.57 1 96.69 118 TYR B CA 1
ATOM 2363 C C . TYR B 1 118 ? -8.195 0.472 7.504 1 96.69 118 TYR B C 1
ATOM 2365 O O . TYR B 1 118 ? -9.195 -0.22 7.699 1 96.69 118 TYR B O 1
ATOM 2373 N N . CYS B 1 119 ? -7.094 -0.069 7.23 1 97.25 119 CYS B N 1
ATOM 2374 C CA . CYS B 1 119 ? -6.988 -1.511 7.031 1 97.25 119 CYS B CA 1
ATOM 2375 C C . CYS B 1 119 ? -5.887 -2.1 7.906 1 97.25 119 CYS B C 1
ATOM 2377 O O . CYS B 1 119 ? -4.855 -1.464 8.125 1 97.25 119 CYS B O 1
ATOM 2379 N N . ASN B 1 120 ? -6.039 -3.342 8.297 1 95.44 120 ASN B N 1
ATOM 2380 C CA . ASN B 1 120 ? -5.094 -3.998 9.195 1 95.44 120 ASN B CA 1
ATOM 2381 C C . ASN B 1 120 ? -4.129 -4.898 8.43 1 95.44 120 ASN B C 1
ATOM 2383 O O . ASN B 1 120 ? -3.297 -5.578 9.039 1 95.44 120 ASN B O 1
ATOM 2387 N N . GLU B 1 121 ? -4.211 -4.992 7.16 1 96.25 121 GLU B N 1
ATOM 2388 C CA . GLU B 1 121 ? -3.441 -5.98 6.41 1 96.25 121 GLU B CA 1
ATOM 2389 C C . GLU B 1 121 ? -1.956 -5.629 6.395 1 96.25 121 GLU B C 1
ATOM 2391 O O . GLU B 1 121 ? -1.589 -4.48 6.148 1 96.25 121 GLU B O 1
ATOM 2396 N N . TRP B 1 122 ? -1.151 -6.586 6.656 1 96.31 122 TRP B N 1
ATOM 2397 C CA . TRP B 1 122 ? 0.295 -6.457 6.52 1 96.31 122 TRP B CA 1
ATOM 2398 C C . TRP B 1 122 ? 0.855 -7.527 5.59 1 96.31 122 TRP B C 1
ATOM 2400 O O . TRP B 1 122 ? 0.261 -8.594 5.438 1 96.31 122 TRP B O 1
ATOM 2410 N N . LEU B 1 123 ? 1.915 -7.258 4.938 1 98.12 123 LEU B N 1
ATOM 2411 C CA . LEU B 1 123 ? 2.572 -8.156 3.992 1 98.12 123 LEU B CA 1
ATOM 2412 C C . LEU B 1 123 ? 4.051 -8.32 4.336 1 98.12 123 LEU B C 1
ATOM 2414 O O . LEU B 1 123 ? 4.781 -7.328 4.438 1 98.12 123 LEU B O 1
ATOM 2418 N N . ASP B 1 124 ? 4.453 -9.508 4.562 1 98.5 124 ASP B N 1
ATOM 2419 C CA . ASP B 1 124 ? 5.883 -9.805 4.59 1 98.5 124 ASP B CA 1
ATOM 2420 C C . ASP B 1 124 ? 6.434 -9.992 3.178 1 98.5 124 ASP B C 1
ATOM 2422 O O . ASP B 1 124 ? 5.906 -10.789 2.4 1 98.5 124 ASP B O 1
ATOM 2426 N N . ILE B 1 125 ? 7.438 -9.289 2.879 1 98.88 125 ILE B N 1
ATOM 2427 C CA . ILE B 1 125 ? 8.086 -9.406 1.576 1 98.88 125 ILE B CA 1
ATOM 2428 C C . ILE B 1 125 ? 9.445 -10.086 1.731 1 98.88 125 ILE B C 1
ATOM 2430 O O . ILE B 1 125 ? 10.297 -9.609 2.48 1 98.88 125 ILE B O 1
ATOM 2434 N N . TYR B 1 126 ? 9.648 -11.133 1.012 1 98.88 126 TYR B N 1
ATOM 2435 C CA . TYR B 1 126 ? 10.883 -11.906 1.068 1 98.88 126 TYR B CA 1
ATOM 2436 C C . TYR B 1 126 ? 11.688 -11.734 -0.213 1 98.88 126 TYR B C 1
ATOM 2438 O O . TYR B 1 126 ? 11.117 -11.617 -1.301 1 98.88 126 TYR B O 1
ATOM 2446 N N . LEU B 1 127 ? 12.953 -11.719 -0.05 1 98.88 127 LEU B N 1
ATOM 2447 C CA . LEU B 1 127 ? 13.898 -11.82 -1.153 1 98.88 127 LEU B CA 1
ATOM 2448 C C . LEU B 1 127 ? 14.281 -13.281 -1.401 1 98.88 127 LEU B C 1
ATOM 2450 O O . LEU B 1 127 ? 14.742 -13.969 -0.488 1 98.88 127 LEU B O 1
ATOM 2454 N N . ALA B 1 128 ? 13.969 -13.797 -2.525 1 98.88 128 ALA B N 1
ATOM 2455 C CA . ALA B 1 128 ? 14.422 -15.117 -2.947 1 98.88 128 ALA B CA 1
ATOM 2456 C C . ALA B 1 128 ? 15.539 -15.016 -3.98 1 98.88 128 ALA B C 1
ATOM 2458 O O . ALA B 1 128 ? 15.312 -14.57 -5.109 1 98.88 128 ALA B O 1
ATOM 2459 N N . ARG B 1 129 ? 16.688 -15.438 -3.695 1 98.75 129 ARG B N 1
ATOM 2460 C CA . ARG B 1 129 ? 17.828 -15.32 -4.594 1 98.75 129 ARG B CA 1
ATOM 2461 C C . ARG B 1 129 ? 18.078 -16.625 -5.332 1 98.75 129 ARG B C 1
ATOM 2463 O O . ARG B 1 129 ? 17.641 -17.688 -4.887 1 98.75 129 ARG B O 1
ATOM 2470 N N . ASN B 1 130 ? 18.766 -16.531 -6.438 1 98.69 130 ASN B N 1
ATOM 2471 C CA . ASN B 1 130 ? 19.172 -17.672 -7.242 1 98.69 130 ASN B CA 1
ATOM 2472 C C . ASN B 1 130 ? 18 -18.609 -7.523 1 98.69 130 ASN B C 1
ATOM 2474 O O . ASN B 1 130 ? 18.094 -19.812 -7.301 1 98.69 130 ASN B O 1
ATOM 2478 N N . CYS B 1 131 ? 16.906 -18.016 -7.895 1 98.75 131 CYS B N 1
ATOM 2479 C CA . CYS B 1 131 ? 15.711 -18.797 -8.219 1 98.75 131 CYS B CA 1
ATOM 2480 C C . CYS B 1 131 ? 15.945 -19.656 -9.453 1 98.75 131 CYS B C 1
ATOM 2482 O O . CYS B 1 131 ? 16.531 -19.203 -10.43 1 98.75 131 CYS B O 1
ATOM 2484 N N . THR B 1 132 ? 15.43 -20.875 -9.43 1 98.12 132 THR B N 1
ATOM 2485 C CA . THR B 1 132 ? 15.492 -21.828 -10.531 1 98.12 132 THR B CA 1
ATOM 2486 C C . THR B 1 132 ? 14.141 -22.5 -10.75 1 98.12 132 THR B C 1
ATOM 2488 O O . THR B 1 132 ? 13.258 -22.422 -9.891 1 98.12 132 THR B O 1
ATOM 2491 N N . LYS B 1 133 ? 14 -23.094 -11.906 1 97 133 LYS B N 1
ATOM 2492 C CA . LYS B 1 133 ? 12.734 -23.766 -12.188 1 97 133 LYS B CA 1
ATOM 2493 C C . LYS B 1 133 ? 12.477 -24.891 -11.18 1 97 133 LYS B C 1
ATOM 2495 O O . LYS B 1 133 ? 13.383 -25.641 -10.836 1 97 133 LYS B O 1
ATOM 2500 N N . ALA B 1 134 ? 11.32 -24.891 -10.695 1 95.5 134 ALA B N 1
ATOM 2501 C CA . ALA B 1 134 ? 10.914 -25.969 -9.781 1 95.5 134 ALA B CA 1
ATOM 2502 C C . ALA B 1 134 ? 10.578 -27.234 -10.547 1 95.5 134 ALA B C 1
ATOM 2504 O O . ALA B 1 134 ? 10.094 -27.188 -11.688 1 95.5 134 ALA B O 1
ATOM 2505 N N . ALA B 1 135 ? 10.742 -28.359 -9.953 1 89.81 135 ALA B N 1
ATOM 2506 C CA . ALA B 1 135 ? 10.453 -29.656 -10.578 1 89.81 135 ALA B CA 1
ATOM 2507 C C . ALA B 1 135 ? 8.969 -29.797 -10.883 1 89.81 135 ALA B C 1
ATOM 2509 O O . ALA B 1 135 ? 8.586 -30.344 -11.914 1 89.81 135 ALA B O 1
ATOM 2510 N N . THR B 1 136 ? 8.094 -29.344 -10.07 1 86.62 136 THR B N 1
ATOM 2511 C CA . THR B 1 136 ? 6.648 -29.5 -10.18 1 86.62 136 THR B CA 1
ATOM 2512 C C . THR B 1 136 ? 6.07 -28.5 -11.172 1 86.62 136 THR B C 1
ATOM 2514 O O . THR B 1 136 ? 4.98 -28.703 -11.711 1 86.62 136 THR B O 1
ATOM 2517 N N . GLY B 1 137 ? 6.82 -27.375 -11.398 1 83.75 137 GLY B N 1
ATOM 2518 C CA . GLY B 1 137 ? 6.316 -26.312 -12.266 1 83.75 137 GLY B CA 1
ATOM 2519 C C . GLY B 1 137 ? 5.246 -25.469 -11.609 1 83.75 137 GLY B C 1
ATOM 2520 O O . GLY B 1 137 ? 5.113 -25.469 -10.383 1 83.75 137 GLY B O 1
ATOM 2521 N N . LYS B 1 138 ? 4.496 -24.734 -12.477 1 82.75 138 LYS B N 1
ATOM 2522 C CA . LYS B 1 138 ? 3.439 -23.844 -12.023 1 82.75 138 LYS B CA 1
ATOM 2523 C C . LYS B 1 138 ? 2.188 -24.625 -11.633 1 82.75 138 LYS B C 1
ATOM 2525 O O . LYS B 1 138 ? 1.856 -25.625 -12.258 1 82.75 138 LYS B O 1
ATOM 2530 N N . HIS B 1 139 ? 1.533 -24.219 -10.625 1 83 139 HIS B N 1
ATOM 2531 C CA . HIS B 1 139 ? 0.231 -24.703 -10.188 1 83 139 HIS B CA 1
ATOM 2532 C C . HIS B 1 139 ? -0.704 -23.547 -9.852 1 83 139 HIS B C 1
ATOM 2534 O O . HIS B 1 139 ? -0.701 -23.047 -8.719 1 83 139 HIS B O 1
ATOM 2540 N N . LEU B 1 140 ? -1.455 -23.172 -10.805 1 80.38 140 LEU B N 1
ATOM 2541 C CA . LEU B 1 140 ? -2.316 -22 -10.641 1 80.38 140 LEU B CA 1
ATOM 2542 C C . LEU B 1 140 ? -3.688 -22.406 -10.109 1 80.38 140 LEU B C 1
ATOM 2544 O O . LEU B 1 140 ? -4.184 -23.5 -10.422 1 80.38 140 LEU B O 1
ATOM 2548 N N . ASP B 1 141 ? -4.145 -21.531 -9.25 1 73.12 141 ASP B N 1
ATOM 2549 C CA . ASP B 1 141 ? -5.523 -21.719 -8.812 1 73.12 141 ASP B CA 1
ATOM 2550 C C . ASP B 1 141 ? -6.504 -21.453 -9.953 1 73.12 141 ASP B C 1
ATOM 2552 O O . ASP B 1 141 ? -6.148 -20.828 -10.953 1 73.12 141 ASP B O 1
ATOM 2556 N N . GLU B 1 142 ? -7.637 -22 -9.75 1 70.81 142 GLU B N 1
ATOM 2557 C CA . GLU B 1 142 ? -8.688 -21.734 -10.727 1 70.81 142 GLU B CA 1
ATOM 2558 C C . GLU B 1 142 ? -8.93 -20.234 -10.898 1 70.81 142 GLU B C 1
ATOM 2560 O O . GLU B 1 142 ? -8.992 -19.5 -9.914 1 70.81 142 GLU B O 1
ATOM 2565 N N . GLY B 1 143 ? -8.891 -19.766 -12.117 1 71.44 143 GLY B N 1
ATOM 2566 C CA . GLY B 1 143 ? -9.195 -18.359 -12.383 1 71.44 143 GLY B CA 1
ATOM 2567 C C . GLY B 1 143 ? -7.953 -17.5 -12.539 1 71.44 143 GLY B C 1
ATOM 2568 O O . GLY B 1 143 ? -8.039 -16.359 -12.969 1 71.44 143 GLY B O 1
ATOM 2569 N N . GLU B 1 144 ? -6.906 -18.109 -12.039 1 76.19 144 GLU B N 1
ATOM 2570 C CA . GLU B 1 144 ? -5.68 -17.328 -12.172 1 76.19 144 GLU B CA 1
ATOM 2571 C C . GLU B 1 144 ? -5.098 -17.453 -13.578 1 76.19 144 GLU B C 1
ATOM 2573 O O . GLU B 1 144 ? -5.059 -18.547 -14.148 1 76.19 144 GLU B O 1
ATOM 2578 N N . ASP B 1 145 ? -4.906 -16.406 -14.18 1 81.56 145 ASP B N 1
ATOM 2579 C CA . ASP B 1 145 ? -4.148 -16.266 -15.414 1 81.56 145 ASP B CA 1
ATOM 2580 C C . ASP B 1 145 ? -2.904 -15.406 -15.211 1 81.56 145 ASP B C 1
ATOM 2582 O O . ASP B 1 145 ? -2.963 -14.188 -15.336 1 81.56 145 ASP B O 1
ATOM 2586 N N . ILE B 1 146 ? -1.868 -16.125 -14.922 1 90 146 ILE B N 1
ATOM 2587 C CA . ILE B 1 146 ? -0.634 -15.453 -14.516 1 90 146 ILE B CA 1
ATOM 2588 C C . ILE B 1 146 ? 0.492 -15.82 -15.477 1 90 146 ILE B C 1
ATOM 2590 O O . ILE B 1 146 ? 0.702 -17 -15.781 1 90 146 ILE B O 1
ATOM 2594 N N . SER B 1 147 ? 1.112 -14.891 -16.047 1 94.19 147 SER B N 1
ATOM 2595 C CA . SER B 1 147 ? 2.279 -15.125 -16.891 1 94.19 147 SER B CA 1
ATOM 2596 C C . SER B 1 147 ? 3.541 -14.539 -16.266 1 94.19 147 SER B C 1
ATOM 2598 O O . SER B 1 147 ? 3.475 -13.547 -15.539 1 94.19 147 SER B O 1
ATOM 2600 N N . ASN B 1 148 ? 4.707 -15.18 -16.609 1 97.31 148 ASN B N 1
ATOM 2601 C CA . ASN B 1 148 ? 5.996 -14.719 -16.094 1 97.31 148 ASN B CA 1
ATOM 2602 C C . ASN B 1 148 ? 6.621 -13.672 -17.016 1 97.31 148 ASN B C 1
ATOM 2604 O O . ASN B 1 148 ? 6.523 -13.781 -18.234 1 97.31 148 ASN B O 1
ATOM 2608 N N . GLU B 1 149 ? 7.293 -12.719 -16.453 1 98.5 149 GLU B N 1
ATOM 2609 C CA . GLU B 1 149 ? 8.125 -11.758 -17.172 1 98.5 149 GLU B CA 1
ATOM 2610 C C . GLU B 1 149 ? 9.406 -11.453 -16.406 1 98.5 149 GLU B C 1
ATOM 2612 O O . GLU B 1 149 ? 9.398 -11.359 -15.18 1 98.5 149 GLU B O 1
ATOM 2617 N N . ILE B 1 150 ? 10.484 -11.273 -17.141 1 98.75 150 ILE B N 1
ATOM 2618 C CA . ILE B 1 150 ? 11.797 -11.078 -16.531 1 98.75 150 ILE B CA 1
ATOM 2619 C C . ILE B 1 150 ? 12.359 -9.719 -16.938 1 98.75 150 ILE B C 1
ATOM 2621 O O . ILE B 1 150 ? 12.32 -9.344 -18.109 1 98.75 150 ILE B O 1
ATOM 2625 N N . TYR B 1 151 ? 12.883 -8.984 -15.945 1 98.88 151 TYR B N 1
ATOM 2626 C CA . TYR B 1 151 ? 13.367 -7.633 -16.188 1 98.88 151 TYR B CA 1
ATOM 2627 C C . TYR B 1 151 ? 14.688 -7.387 -15.477 1 98.88 151 TYR B C 1
ATOM 2629 O O . TYR B 1 151 ? 14.953 -7.98 -14.422 1 98.88 151 TYR B O 1
ATOM 2637 N N . GLU B 1 152 ? 15.445 -6.48 -16.047 1 98.88 152 GLU B N 1
ATOM 2638 C CA . GLU B 1 152 ? 16.531 -5.879 -15.297 1 98.88 152 GLU B CA 1
ATOM 2639 C C . GLU B 1 152 ? 16.016 -4.91 -14.242 1 98.88 152 GLU B C 1
ATOM 2641 O O . GLU B 1 152 ? 14.992 -4.25 -14.445 1 98.88 152 GLU B O 1
ATOM 2646 N N . VAL B 1 153 ? 16.766 -4.777 -13.164 1 98.69 153 VAL B N 1
ATOM 2647 C CA . VAL B 1 153 ? 16.375 -3.879 -12.086 1 98.69 153 VAL B CA 1
ATOM 2648 C C . VAL B 1 153 ? 16.234 -2.457 -12.625 1 98.69 153 VAL B C 1
ATOM 2650 O O . VAL B 1 153 ? 15.273 -1.751 -12.289 1 98.69 153 VAL B O 1
ATOM 2653 N N . SER B 1 154 ? 17.141 -2.039 -13.453 1 98.69 154 SER B N 1
ATOM 2654 C CA . SER B 1 154 ? 17.125 -0.69 -14.008 1 98.69 154 SER B CA 1
ATOM 2655 C C . SER B 1 154 ? 15.859 -0.458 -14.844 1 98.69 154 SER B C 1
ATOM 2657 O O . SER B 1 154 ? 15.297 0.636 -14.828 1 98.69 154 SER B O 1
ATOM 2659 N N . GLU B 1 155 ? 15.438 -1.438 -15.602 1 98.75 155 GLU B N 1
ATOM 2660 C CA . GLU B 1 155 ? 14.203 -1.342 -16.375 1 98.75 155 GLU B CA 1
ATOM 2661 C C . GLU B 1 155 ? 12.992 -1.188 -15.469 1 98.75 155 GLU B C 1
ATOM 2663 O O . GLU B 1 155 ? 12.086 -0.396 -15.758 1 98.75 155 GLU B O 1
ATOM 2668 N N . LEU B 1 156 ? 13.023 -1.938 -14.391 1 98.88 156 LEU B N 1
ATOM 2669 C CA . LEU B 1 156 ? 11.898 -1.887 -13.453 1 98.88 156 LEU B CA 1
ATOM 2670 C C . LEU B 1 156 ? 11.797 -0.511 -12.805 1 98.88 156 LEU B C 1
ATOM 2672 O O . LEU B 1 156 ? 10.695 0.011 -12.617 1 98.88 156 LEU B O 1
ATOM 2676 N N . LEU B 1 157 ? 12.922 0.056 -12.453 1 98.81 157 LEU B N 1
ATOM 2677 C CA . LEU B 1 157 ? 12.914 1.388 -11.859 1 98.81 157 LEU B CA 1
ATOM 2678 C C . LEU B 1 157 ? 12.359 2.418 -12.836 1 98.81 157 LEU B C 1
ATOM 2680 O O . LEU B 1 157 ? 11.609 3.314 -12.445 1 98.81 157 LEU B O 1
ATOM 2684 N N . LYS B 1 158 ? 12.672 2.314 -14.125 1 98.62 158 LYS B N 1
ATOM 2685 C CA . LYS B 1 158 ? 12.125 3.195 -15.148 1 98.62 158 LYS B CA 1
ATOM 2686 C C . LYS B 1 158 ? 10.609 3.016 -15.273 1 98.62 158 LYS B C 1
ATOM 2688 O O . LYS B 1 158 ? 9.875 3.994 -15.422 1 98.62 158 LYS B O 1
ATOM 2693 N N . MET B 1 159 ? 10.18 1.802 -15.266 1 98.81 159 MET B N 1
ATOM 2694 C CA . MET B 1 159 ? 8.758 1.492 -15.383 1 98.81 159 MET B CA 1
ATOM 2695 C C . MET B 1 159 ? 7.984 2.039 -14.188 1 98.81 159 MET B C 1
ATOM 2697 O O . MET B 1 159 ? 6.848 2.498 -14.336 1 98.81 159 MET B O 1
ATOM 2701 N N . ILE B 1 160 ? 8.617 1.96 -12.961 1 98.81 160 ILE B N 1
ATOM 2702 C CA . ILE B 1 160 ? 7.996 2.523 -11.773 1 98.81 160 ILE B CA 1
ATOM 2703 C C . ILE B 1 160 ? 7.895 4.039 -11.906 1 98.81 160 ILE B C 1
ATOM 2705 O O . ILE B 1 160 ? 6.832 4.621 -11.672 1 98.81 160 ILE B O 1
ATOM 2709 N N . SER B 1 161 ? 8.945 4.645 -12.336 1 98.06 161 SER B N 1
ATOM 2710 C CA . SER B 1 161 ? 8.977 6.094 -12.508 1 98.06 161 SER B CA 1
ATOM 2711 C C . SER B 1 161 ? 7.957 6.543 -13.547 1 98.06 161 SER B C 1
ATOM 2713 O O . SER B 1 161 ? 7.363 7.613 -13.422 1 98.06 161 SER B O 1
ATOM 2715 N N . ALA B 1 162 ? 7.703 5.746 -14.555 1 97.81 162 ALA B N 1
ATOM 2716 C CA . ALA B 1 162 ? 6.805 6.078 -15.656 1 97.81 162 ALA B CA 1
ATOM 2717 C C . ALA B 1 162 ? 5.363 5.715 -15.32 1 97.81 162 ALA B C 1
ATOM 2719 O O . ALA B 1 162 ? 4.449 5.957 -16.109 1 97.81 162 ALA B O 1
ATOM 2720 N N . GLY B 1 163 ? 5.16 5.109 -14.18 1 97.81 163 GLY B N 1
ATOM 2721 C CA . GLY B 1 163 ? 3.812 4.758 -13.758 1 97.81 163 GLY B CA 1
ATOM 2722 C C . GLY B 1 163 ? 3.307 3.473 -14.383 1 97.81 163 GLY B C 1
ATOM 2723 O O . GLY B 1 163 ? 2.107 3.191 -14.352 1 97.81 163 GLY B O 1
ATOM 2724 N N . GLN B 1 164 ? 4.172 2.68 -14.93 1 98.31 164 GLN B N 1
ATOM 2725 C CA . GLN B 1 164 ? 3.793 1.412 -15.547 1 98.31 164 GLN B CA 1
ATOM 2726 C C . GLN B 1 164 ? 3.701 0.301 -14.508 1 98.31 164 GLN B C 1
ATOM 2728 O O . GLN B 1 164 ? 3.041 -0.715 -14.734 1 98.31 164 GLN B O 1
ATOM 2733 N N . ILE B 1 165 ? 4.406 0.372 -13.438 1 98.69 165 ILE B N 1
ATOM 2734 C CA . ILE B 1 165 ? 4.277 -0.461 -12.242 1 98.69 165 ILE B CA 1
ATOM 2735 C C . ILE B 1 165 ? 3.811 0.391 -11.062 1 98.69 165 ILE B C 1
ATOM 2737 O O . ILE B 1 165 ? 4.512 1.316 -10.648 1 98.69 165 ILE B O 1
ATOM 2741 N N . GLN B 1 166 ? 2.688 -0.007 -10.547 1 98.56 166 GLN B N 1
ATOM 2742 C CA . GLN B 1 166 ? 2.119 0.873 -9.531 1 98.56 166 GLN B CA 1
ATOM 2743 C C . GLN B 1 166 ? 1.676 0.083 -8.305 1 98.56 166 GLN B C 1
ATOM 2745 O O . GLN B 1 166 ? 1.318 0.668 -7.277 1 98.56 166 GLN B O 1
ATOM 2750 N N . ASP B 1 167 ? 1.668 -1.217 -8.375 1 98.62 167 ASP B N 1
ATOM 2751 C CA . ASP B 1 167 ? 1.312 -2.037 -7.219 1 98.62 167 ASP B CA 1
ATOM 2752 C C . ASP B 1 167 ? 2.232 -1.749 -6.035 1 98.62 167 ASP B C 1
ATOM 2754 O O . ASP B 1 167 ? 3.447 -1.941 -6.125 1 98.62 167 ASP B O 1
ATOM 2758 N N . ALA B 1 168 ? 1.657 -1.407 -4.914 1 98.56 168 ALA B N 1
ATOM 2759 C CA . ALA B 1 168 ? 2.42 -0.88 -3.785 1 98.56 168 ALA B CA 1
ATOM 2760 C C . ALA B 1 168 ? 3.457 -1.892 -3.305 1 98.56 168 ALA B C 1
ATOM 2762 O O . ALA B 1 168 ? 4.617 -1.54 -3.076 1 98.56 168 ALA B O 1
ATOM 2763 N N . LYS B 1 169 ? 3.043 -3.117 -3.074 1 98.75 169 LYS B N 1
ATOM 2764 C CA . LYS B 1 169 ? 3.986 -4.121 -2.588 1 98.75 169 LYS B CA 1
ATOM 2765 C C . LYS B 1 169 ? 5.125 -4.332 -3.582 1 98.75 169 LYS B C 1
ATOM 2767 O O . LYS B 1 169 ? 6.273 -4.543 -3.186 1 98.75 169 LYS B O 1
ATOM 2772 N N . THR B 1 170 ? 4.812 -4.285 -4.855 1 98.94 170 THR B N 1
ATOM 2773 C CA . THR B 1 170 ? 5.809 -4.477 -5.906 1 98.94 170 THR B CA 1
ATOM 2774 C C . THR B 1 170 ? 6.797 -3.316 -5.934 1 98.94 170 THR B C 1
ATOM 2776 O O . THR B 1 170 ? 8.008 -3.525 -5.984 1 98.94 170 THR B O 1
ATOM 2779 N N . VAL B 1 171 ? 6.266 -2.123 -5.883 1 98.94 171 VAL B N 1
ATOM 2780 C CA . VAL B 1 171 ? 7.102 -0.926 -5.879 1 98.94 171 VAL B CA 1
ATOM 2781 C C . VAL B 1 171 ? 8.016 -0.94 -4.656 1 98.94 171 VAL B C 1
ATOM 2783 O O . VAL B 1 171 ? 9.227 -0.728 -4.781 1 98.94 171 VAL B O 1
ATOM 2786 N N . ALA B 1 172 ? 7.457 -1.214 -3.516 1 98.88 172 ALA B N 1
ATOM 2787 C CA . ALA B 1 172 ? 8.242 -1.255 -2.285 1 98.88 172 ALA B CA 1
ATOM 2788 C C . ALA B 1 172 ? 9.367 -2.279 -2.387 1 98.88 172 ALA B C 1
ATOM 2790 O O . ALA B 1 172 ? 10.508 -1.994 -2.023 1 98.88 172 ALA B O 1
ATOM 2791 N N . ALA B 1 173 ? 9.094 -3.486 -2.84 1 98.94 173 ALA B N 1
ATOM 2792 C CA . ALA B 1 173 ? 10.078 -4.566 -2.932 1 98.94 173 ALA B CA 1
ATOM 2793 C C . ALA B 1 173 ? 11.227 -4.184 -3.861 1 98.94 173 ALA B C 1
ATOM 2795 O O . ALA B 1 173 ? 12.391 -4.289 -3.486 1 98.94 173 ALA B O 1
ATOM 2796 N N . ILE B 1 174 ? 10.875 -3.723 -5.051 1 98.94 174 ILE B N 1
ATOM 2797 C CA . ILE B 1 174 ? 11.867 -3.455 -6.082 1 98.94 174 ILE B CA 1
ATOM 2798 C C . ILE B 1 174 ? 12.75 -2.283 -5.656 1 98.94 174 ILE B C 1
ATOM 2800 O O . ILE B 1 174 ? 13.977 -2.348 -5.773 1 98.94 174 ILE B O 1
ATOM 2804 N N . THR B 1 175 ? 12.133 -1.223 -5.16 1 98.94 175 THR B N 1
ATOM 2805 C CA . THR B 1 175 ? 12.914 -0.037 -4.812 1 98.94 175 THR B CA 1
ATOM 2806 C C . THR B 1 175 ? 13.758 -0.292 -3.566 1 98.94 175 THR B C 1
ATOM 2808 O O . THR B 1 175 ? 14.875 0.21 -3.459 1 98.94 175 THR B O 1
ATOM 2811 N N . ALA B 1 176 ? 13.211 -1.06 -2.611 1 98.88 176 ALA B N 1
ATOM 2812 C CA . ALA B 1 176 ? 14.023 -1.435 -1.454 1 98.88 176 ALA B CA 1
ATOM 2813 C C . ALA B 1 176 ? 15.258 -2.219 -1.879 1 98.88 176 ALA B C 1
ATOM 2815 O O . ALA B 1 176 ? 16.375 -1.933 -1.424 1 98.88 176 ALA B O 1
ATOM 2816 N N . TYR B 1 177 ? 15.055 -3.211 -2.719 1 98.88 177 TYR B N 1
ATOM 2817 C CA . TYR B 1 177 ? 16.156 -4.008 -3.244 1 98.88 177 TYR B CA 1
ATOM 2818 C C . TYR B 1 177 ? 17.172 -3.129 -3.965 1 98.88 177 TYR B C 1
ATOM 2820 O O . TYR B 1 177 ? 18.375 -3.248 -3.738 1 98.88 177 TYR B O 1
ATOM 2828 N N . ALA B 1 178 ? 16.688 -2.238 -4.832 1 98.75 178 ALA B N 1
ATOM 2829 C CA . ALA B 1 178 ? 17.547 -1.344 -5.598 1 98.75 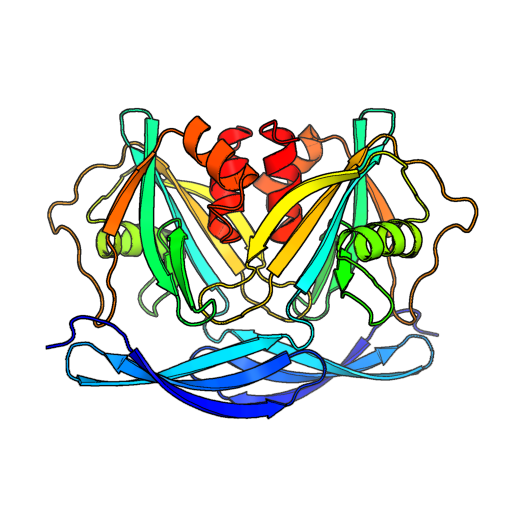178 ALA B CA 1
ATOM 2830 C C . ALA B 1 178 ? 18.312 -0.395 -4.68 1 98.75 178 ALA B C 1
ATOM 2832 O O . ALA B 1 178 ? 19.406 0.046 -5.008 1 98.75 178 ALA B O 1
ATOM 2833 N N . ALA B 1 179 ? 17.703 -0.071 -3.535 1 98.5 179 ALA B N 1
ATOM 2834 C CA . ALA B 1 179 ? 18.328 0.832 -2.57 1 98.5 179 ALA B CA 1
ATOM 2835 C C . ALA B 1 179 ? 19.359 0.099 -1.72 1 98.5 179 ALA B C 1
ATOM 2837 O O . ALA B 1 179 ? 20.016 0.703 -0.863 1 98.5 179 ALA B O 1
ATOM 2838 N N . GLY B 1 180 ? 19.453 -1.202 -1.874 1 97.62 180 GLY B N 1
ATOM 2839 C CA . GLY B 1 180 ? 20.531 -1.94 -1.246 1 97.62 180 GLY B CA 1
ATOM 2840 C C . GLY B 1 180 ? 20.094 -2.736 -0.034 1 97.62 180 GLY B C 1
ATOM 2841 O O . GLY B 1 180 ? 20.922 -3.328 0.666 1 97.62 180 GLY B O 1
ATOM 2842 N N . LEU B 1 181 ? 18.797 -2.766 0.272 1 96.56 181 LEU B N 1
ATOM 2843 C CA . LEU B 1 181 ? 18.328 -3.613 1.359 1 96.56 181 LEU B CA 1
ATOM 2844 C C . LEU B 1 181 ? 18.438 -5.09 0.989 1 96.56 181 LEU B C 1
ATOM 2846 O O . LEU B 1 181 ? 18.25 -5.457 -0.173 1 96.56 181 LEU B O 1
ATOM 2850 N N . LYS B 1 182 ? 18.797 -5.938 1.989 1 90.75 182 LYS B N 1
ATOM 2851 C CA . LYS B 1 182 ? 18.984 -7.355 1.71 1 90.75 182 LYS B CA 1
ATOM 2852 C C . LYS B 1 182 ? 18.672 -8.203 2.939 1 90.75 182 LYS B C 1
ATOM 2854 O O . LYS B 1 182 ? 18.781 -7.727 4.07 1 90.75 182 LYS B O 1
#

Nearest PDB structures (foldseek):
  1mqw-assembly1_A-2  TM=9.394E-01  e=1.259E-16  Mycobacterium tuberculosis
  5i8u-assembly2_B  TM=8.998E-01  e=3.125E-15  Mycobacterium tuberculosis
  5i8u-assembly2_A  TM=9.186E-01  e=6.586E-15  Mycobacterium tuberculosis
  5i8u-assembly4_F  TM=9.118E-01  e=6.586E-15  Mycobacterium tuberculosis
  5i8u-assembly4_E  TM=9.213E-01  e=1.311E-14  Mycobacterium tuberculosis